Protein AF-0000000084568029 (afdb_homodimer)

Structure (mmCIF, N/CA/C/O backbone):
data_AF-0000000084568029-model_v1
#
loop_
_entity.id
_entity.type
_entity.pdbx_description
1 polymer 'EF-hand domain-containing protein'
#
loop_
_atom_site.group_PDB
_atom_site.id
_atom_site.type_symbol
_atom_site.label_atom_id
_atom_site.label_alt_id
_atom_site.label_comp_id
_atom_site.label_asym_id
_atom_site.label_entity_id
_atom_site.label_seq_id
_atom_site.pdbx_PDB_ins_code
_atom_site.Cartn_x
_atom_site.Cartn_y
_atom_site.Cartn_z
_atom_site.occupancy
_atom_site.B_iso_or_equiv
_atom_site.auth_seq_id
_atom_site.auth_comp_id
_atom_site.auth_asym_id
_atom_site.auth_atom_id
_atom_site.pdbx_PDB_model_num
ATOM 1 N N . MET A 1 1 ? -6.617 24.75 8.133 1 41.03 1 MET A N 1
ATOM 2 C CA . MET A 1 1 ? -5.516 25.656 7.812 1 41.03 1 MET A CA 1
ATOM 3 C C . MET A 1 1 ? -4.758 25.188 6.574 1 41.03 1 MET A C 1
ATOM 5 O O . MET A 1 1 ? -4.254 24.062 6.543 1 41.03 1 MET A O 1
ATOM 9 N N . THR A 1 2 ? -5.145 25.859 5.512 1 54.22 2 THR A N 1
ATOM 10 C CA . THR A 1 2 ? -4.477 25.516 4.258 1 54.22 2 THR A CA 1
ATOM 11 C C . THR A 1 2 ? -3.004 25.906 4.309 1 54.22 2 THR A C 1
ATOM 13 O O . THR A 1 2 ? -2.676 27.062 4.586 1 54.22 2 THR A O 1
ATOM 16 N N . PHE A 1 3 ? -2.092 25.062 4.711 1 62.19 3 PHE A N 1
ATOM 17 C CA . PHE A 1 3 ? -0.669 25.359 4.582 1 62.19 3 PHE A CA 1
ATOM 18 C C . PHE A 1 3 ? -0.315 25.703 3.143 1 62.19 3 PHE A C 1
ATOM 20 O O . PHE A 1 3 ? -0.584 24.938 2.225 1 62.19 3 PHE A O 1
ATOM 27 N N . ASN A 1 4 ? -0.38 27.062 2.842 1 68.88 4 ASN A N 1
ATOM 28 C CA . ASN A 1 4 ? 0.014 27.516 1.514 1 68.88 4 ASN A CA 1
ATOM 29 C C . ASN A 1 4 ? 1.407 28.141 1.525 1 68.88 4 ASN A C 1
ATOM 31 O O . ASN A 1 4 ? 1.551 29.344 1.729 1 68.88 4 ASN A O 1
ATOM 35 N N . SER A 1 5 ? 2.406 27.281 1.289 1 71.5 5 SER A N 1
ATOM 36 C CA . SER A 1 5 ? 3.768 27.797 1.214 1 71.5 5 SER A CA 1
ATOM 37 C C . SER A 1 5 ? 4.016 28.516 -0.114 1 71.5 5 SER A C 1
ATOM 39 O O . SER A 1 5 ? 3.504 28.094 -1.153 1 71.5 5 SER A O 1
ATOM 41 N N . PRO A 1 6 ? 4.621 29.703 -0.009 1 72.75 6 PRO A N 1
ATOM 42 C CA . PRO A 1 6 ? 4.926 30.375 -1.27 1 72.75 6 PRO A CA 1
ATOM 43 C C . PRO A 1 6 ? 5.867 29.578 -2.162 1 72.75 6 PRO A C 1
ATOM 45 O O . PRO A 1 6 ? 6.688 28.797 -1.661 1 72.75 6 PRO A O 1
ATOM 48 N N . MET A 1 7 ? 5.605 29.625 -3.482 1 76.19 7 MET A N 1
ATOM 49 C CA . MET A 1 7 ? 6.523 29 -4.426 1 76.19 7 MET A CA 1
ATOM 50 C C . MET A 1 7 ? 7.844 29.766 -4.5 1 76.19 7 MET A C 1
ATOM 52 O O . MET A 1 7 ? 7.848 30.984 -4.68 1 76.19 7 MET A O 1
ATOM 56 N N . PRO A 1 8 ? 8.914 28.938 -4.27 1 76.31 8 PRO A N 1
ATOM 57 C CA . PRO A 1 8 ? 10.195 29.625 -4.398 1 76.31 8 PRO A CA 1
ATOM 58 C C . PRO A 1 8 ? 10.453 30.141 -5.816 1 76.31 8 PRO A C 1
ATOM 60 O O . PRO A 1 8 ? 9.727 29.766 -6.746 1 76.31 8 PRO A O 1
ATOM 63 N N . ASN A 1 9 ? 11.438 31 -5.957 1 85.88 9 ASN A N 1
ATOM 64 C CA . ASN A 1 9 ? 11.867 31.516 -7.254 1 85.88 9 ASN A CA 1
ATOM 65 C C . ASN A 1 9 ? 12.219 30.391 -8.227 1 85.88 9 ASN A C 1
ATOM 67 O O . ASN A 1 9 ? 12.758 29.359 -7.816 1 85.88 9 ASN A O 1
ATOM 71 N N . PRO A 1 10 ? 11.781 30.516 -9.414 1 87.56 10 PRO A N 1
ATOM 72 C CA . PRO A 1 10 ? 12.039 29.5 -10.438 1 87.56 10 PRO A CA 1
ATOM 73 C C . PRO A 1 10 ? 13.516 29.125 -10.539 1 87.56 10 PRO A C 1
ATOM 75 O O . PRO A 1 10 ? 13.852 27.969 -10.773 1 87.56 10 PRO A O 1
ATOM 78 N N . ASP A 1 11 ? 14.375 30.062 -10.359 1 90.75 11 ASP A N 1
ATOM 79 C CA . ASP A 1 11 ? 15.805 29.781 -10.422 1 90.75 11 ASP A CA 1
ATOM 80 C C . ASP A 1 11 ? 16.234 28.844 -9.297 1 90.75 11 ASP A C 1
ATOM 82 O O . ASP A 1 11 ? 17.047 27.938 -9.5 1 90.75 11 ASP A O 1
ATOM 86 N N . PHE A 1 12 ? 15.695 29.109 -8.195 1 92.5 12 PHE A N 1
ATOM 87 C CA . PHE A 1 12 ? 15.977 28.25 -7.062 1 92.5 12 PHE A CA 1
ATOM 88 C C . PHE A 1 12 ? 15.508 26.828 -7.34 1 92.5 12 PHE A C 1
ATOM 90 O O . PHE A 1 12 ? 16.25 25.859 -7.141 1 92.5 12 PHE A O 1
ATOM 97 N N . LEU A 1 13 ? 14.312 26.688 -7.879 1 93.31 13 LEU A N 1
ATOM 98 C CA . LEU A 1 13 ? 13.734 25.375 -8.156 1 93.31 13 LEU A CA 1
ATOM 99 C C . LEU A 1 13 ? 14.555 24.625 -9.211 1 93.31 13 LEU A C 1
ATOM 101 O O . LEU A 1 13 ? 14.703 23.406 -9.141 1 93.31 13 LEU A O 1
ATOM 105 N N . ARG A 1 14 ? 14.992 25.344 -10.164 1 93.81 14 ARG A N 1
ATOM 106 C CA . ARG A 1 14 ? 15.812 24.734 -11.203 1 93.81 14 ARG A CA 1
ATOM 107 C C . ARG A 1 14 ? 17.094 24.141 -10.617 1 93.81 14 ARG A C 1
ATOM 109 O O . ARG A 1 14 ? 17.531 23.062 -11.016 1 93.81 14 ARG A O 1
A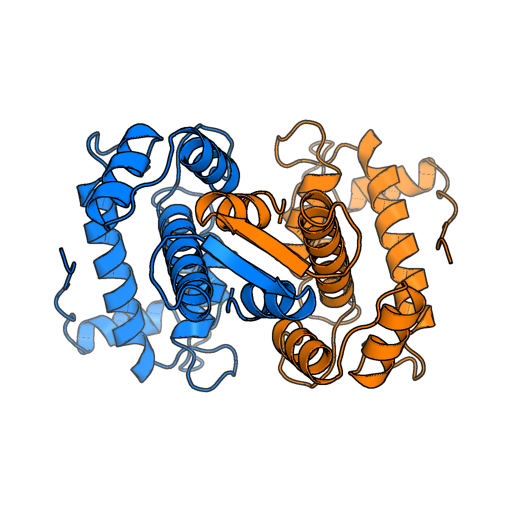TOM 116 N N . GLY A 1 15 ? 17.719 24.922 -9.75 1 94.62 15 GLY A N 1
ATOM 117 C CA . GLY A 1 15 ? 18.906 24.422 -9.062 1 94.62 15 GLY A CA 1
ATOM 118 C C . GLY A 1 15 ? 18.641 23.156 -8.273 1 94.62 15 GLY A C 1
ATOM 119 O O . GLY A 1 15 ? 19.422 22.203 -8.352 1 94.62 15 GLY A O 1
ATOM 120 N N . VAL A 1 16 ? 17.547 23.188 -7.555 1 94.38 16 VAL A N 1
ATOM 121 C CA . VAL A 1 16 ? 17.172 22.031 -6.758 1 94.38 16 VAL A CA 1
ATOM 122 C C . VAL A 1 16 ? 16.891 20.844 -7.672 1 94.38 16 VAL A C 1
ATOM 124 O O . VAL A 1 16 ? 17.359 19.719 -7.418 1 94.38 16 VAL A O 1
ATOM 127 N N . PHE A 1 17 ? 16.172 21.109 -8.734 1 96.5 17 PHE A N 1
ATOM 128 C CA . PHE A 1 17 ? 15.812 20.078 -9.711 1 96.5 17 PHE A CA 1
ATOM 129 C C . PHE A 1 17 ? 17.062 19.422 -10.281 1 96.5 17 PHE A C 1
ATOM 131 O O . PHE A 1 17 ? 17.125 18.188 -10.375 1 96.5 17 PHE A O 1
ATOM 138 N N . ARG A 1 18 ? 18.016 20.172 -10.633 1 95.56 18 ARG A N 1
ATOM 139 C CA . ARG A 1 18 ? 19.25 19.656 -11.219 1 95.56 18 ARG A CA 1
ATOM 140 C C . ARG A 1 18 ? 20 18.766 -10.227 1 95.56 18 ARG A C 1
ATOM 142 O O . ARG A 1 18 ? 20.578 17.766 -10.609 1 95.56 18 ARG A O 1
ATOM 149 N N . LYS A 1 19 ? 19.969 19.203 -8.984 1 95.88 19 LYS A N 1
ATOM 150 C CA . LYS A 1 19 ? 20.641 18.422 -7.945 1 95.88 19 LYS A CA 1
ATOM 151 C C . LYS A 1 19 ? 19.969 17.062 -7.754 1 95.88 19 LYS A C 1
ATOM 153 O O . LYS A 1 19 ? 20.641 16.078 -7.461 1 95.88 19 LYS A O 1
ATOM 158 N N . ILE A 1 20 ? 18.703 17.078 -7.902 1 95.88 20 ILE A N 1
ATOM 159 C CA . ILE A 1 20 ? 17.938 15.859 -7.684 1 95.88 20 ILE A CA 1
ATOM 160 C C . ILE A 1 20 ? 18.078 14.938 -8.891 1 95.88 20 ILE A C 1
ATOM 162 O O . ILE A 1 20 ? 18.172 13.719 -8.75 1 95.88 20 ILE A O 1
ATOM 166 N N . ASP A 1 21 ? 18.109 15.562 -10.047 1 96.94 21 ASP A N 1
ATOM 167 C CA . ASP A 1 21 ? 18.219 14.82 -11.297 1 96.94 21 ASP A CA 1
ATOM 168 C C . ASP A 1 21 ? 19.641 14.312 -11.5 1 96.94 21 ASP A C 1
ATOM 170 O O . ASP A 1 21 ? 20.359 14.766 -12.406 1 96.94 21 ASP A O 1
ATOM 174 N N . ARG A 1 22 ? 20 13.312 -10.891 1 94.44 22 ARG A N 1
ATOM 175 C CA . ARG A 1 22 ? 21.391 12.836 -10.797 1 94.44 22 ARG A CA 1
ATOM 176 C C . ARG A 1 22 ? 21.875 12.344 -12.156 1 94.44 22 ARG A C 1
ATOM 178 O O . ARG A 1 22 ? 23.078 12.406 -12.438 1 94.44 22 ARG A O 1
ATOM 185 N N . ASP A 1 23 ? 21.062 11.812 -13.008 1 93.94 23 ASP A N 1
ATOM 186 C CA . ASP A 1 23 ? 21.516 11.281 -14.297 1 93.94 23 ASP A CA 1
ATOM 187 C C . ASP A 1 23 ? 21.359 12.328 -15.398 1 93.94 23 ASP A C 1
ATOM 189 O O . ASP A 1 23 ? 21.562 12.023 -16.578 1 93.94 23 ASP A O 1
ATOM 193 N N . ASN A 1 24 ? 20.922 13.477 -15.047 1 94.81 24 ASN A N 1
ATOM 194 C CA . ASN A 1 24 ? 20.766 14.609 -15.953 1 94.81 24 ASN A CA 1
ATOM 195 C C . ASN A 1 24 ? 19.859 14.266 -17.125 1 94.81 24 ASN A C 1
ATOM 197 O O . ASN A 1 24 ? 20.156 14.617 -18.281 1 94.81 24 ASN A O 1
ATOM 201 N N . SER A 1 25 ? 18.812 13.586 -16.828 1 93.75 25 SER A N 1
ATOM 202 C CA . SER A 1 25 ? 17.891 13.148 -17.875 1 93.75 25 SER A CA 1
ATOM 203 C C . SER A 1 25 ? 16.859 14.227 -18.203 1 93.75 25 SER A C 1
ATOM 205 O O . SER A 1 25 ? 16.172 14.148 -19.219 1 93.75 25 SER A O 1
ATOM 207 N N . GLY A 1 26 ? 16.781 15.25 -17.328 1 94.38 26 GLY A N 1
ATOM 208 C CA . GLY A 1 26 ? 15.758 16.266 -17.484 1 94.38 26 GLY A CA 1
ATOM 209 C C . GLY A 1 26 ? 14.461 15.914 -16.781 1 94.38 26 GLY A C 1
ATOM 210 O O . GLY A 1 26 ? 13.484 16.672 -16.844 1 94.38 26 GLY A O 1
ATOM 211 N N . SER A 1 27 ? 14.406 14.789 -16.078 1 95.44 27 SER A N 1
ATOM 212 C CA . SER A 1 27 ? 13.258 14.367 -15.281 1 95.44 27 SER A CA 1
ATOM 213 C C . SER A 1 27 ? 13.703 13.625 -14.023 1 95.44 27 SER A C 1
ATOM 215 O O . SER A 1 27 ? 14.852 13.195 -13.93 1 95.44 27 SER A O 1
ATOM 217 N N . ILE A 1 28 ? 12.836 13.641 -13.062 1 95.94 28 ILE A N 1
ATOM 218 C CA . ILE A 1 28 ? 13.125 13 -11.781 1 95.94 28 ILE A CA 1
ATOM 219 C C . ILE A 1 28 ? 12.359 11.688 -11.68 1 95.94 28 ILE A C 1
ATOM 221 O O . ILE A 1 28 ? 11.141 11.656 -11.867 1 95.94 28 ILE A O 1
ATOM 225 N N . ASN A 1 29 ? 13.07 10.602 -11.492 1 93 29 ASN A N 1
ATOM 226 C CA . ASN A 1 29 ? 12.422 9.32 -11.258 1 93 29 ASN A CA 1
ATOM 227 C C . ASN A 1 29 ? 12.203 9.062 -9.766 1 93 29 ASN A C 1
ATOM 229 O O . ASN A 1 29 ? 12.57 9.891 -8.93 1 93 29 ASN A O 1
ATOM 233 N N . ALA A 1 30 ? 11.609 7.953 -9.414 1 90.56 30 ALA A N 1
ATOM 234 C CA . ALA A 1 30 ? 11.242 7.641 -8.031 1 90.56 30 ALA A CA 1
ATOM 235 C C . ALA A 1 30 ? 12.484 7.535 -7.148 1 90.56 30 ALA A C 1
ATOM 237 O O . ALA A 1 30 ? 12.484 8.023 -6.016 1 90.56 30 ALA A O 1
ATOM 238 N N . ASP A 1 31 ? 13.477 6.906 -7.691 1 91.25 31 ASP A N 1
ATOM 239 C CA . ASP A 1 31 ? 14.711 6.738 -6.926 1 91.25 31 ASP A CA 1
ATOM 240 C C . ASP A 1 31 ? 15.352 8.094 -6.617 1 91.25 31 ASP A C 1
ATOM 242 O O . ASP A 1 31 ? 15.781 8.336 -5.488 1 91.25 31 ASP A O 1
ATOM 246 N N . GLU A 1 32 ? 15.398 8.867 -7.621 1 96.19 32 GLU A N 1
ATOM 247 C CA . GLU A 1 32 ? 15.961 10.203 -7.445 1 96.19 32 GLU A CA 1
ATOM 248 C C . GLU A 1 32 ? 15.141 11.016 -6.449 1 96.19 32 GLU A C 1
ATOM 250 O O . GLU A 1 32 ? 15.703 11.688 -5.578 1 96.19 32 GLU A O 1
ATOM 255 N N . LEU A 1 33 ? 13.859 10.93 -6.551 1 96.31 33 LEU A N 1
ATOM 256 C CA . LEU A 1 33 ? 12.984 11.648 -5.629 1 96.31 33 LEU A CA 1
ATOM 257 C C . LEU A 1 33 ? 13.148 11.125 -4.207 1 96.31 33 LEU A C 1
ATOM 259 O O . LEU A 1 33 ? 13.234 11.914 -3.26 1 96.31 33 LEU A O 1
ATOM 263 N N . GLN A 1 34 ? 13.18 9.844 -4.023 1 95.06 34 GLN A N 1
ATOM 264 C CA . GLN A 1 34 ? 13.312 9.258 -2.695 1 95.06 34 GLN A CA 1
ATOM 265 C C . GLN A 1 34 ? 14.57 9.758 -1.998 1 95.06 34 GLN A C 1
ATOM 267 O O . GLN A 1 34 ? 14.539 10.102 -0.816 1 95.06 34 GLN A O 1
ATOM 272 N N . HIS A 1 35 ? 15.617 9.828 -2.719 1 94.75 35 HIS A N 1
ATOM 273 C CA . HIS A 1 35 ? 16.906 10.227 -2.148 1 94.75 35 HIS A CA 1
ATOM 274 C C . HIS A 1 35 ? 16.922 11.719 -1.822 1 94.75 35 HIS A C 1
ATOM 276 O O . HIS A 1 35 ? 17.688 12.164 -0.967 1 94.75 35 HIS A O 1
ATOM 282 N N . ALA A 1 36 ? 16.156 12.438 -2.514 1 95 36 ALA A N 1
ATOM 283 C CA . ALA A 1 36 ? 16.125 13.891 -2.328 1 95 36 ALA A CA 1
ATOM 284 C C . ALA A 1 36 ? 15.273 14.266 -1.124 1 95 36 ALA A C 1
ATOM 286 O O . ALA A 1 36 ? 15.445 15.344 -0.544 1 95 36 ALA A O 1
ATOM 287 N N . LEU A 1 37 ? 14.344 13.406 -0.772 1 95.81 37 LEU A N 1
ATOM 288 C CA . LEU A 1 37 ? 13.406 13.711 0.301 1 95.81 37 LEU A CA 1
ATOM 289 C C . LEU A 1 37 ? 13.922 13.203 1.641 1 95.81 37 LEU A C 1
ATOM 291 O O . LEU A 1 37 ? 14.594 12.164 1.697 1 95.81 37 LEU A O 1
ATOM 295 N N . SER A 1 38 ? 13.609 13.984 2.645 1 93.94 38 SER A N 1
ATOM 296 C CA . SER A 1 38 ? 14.039 13.617 3.99 1 93.94 38 SER A CA 1
ATOM 297 C C . SER A 1 38 ? 12.852 13.531 4.941 1 93.94 38 SER A C 1
ATOM 299 O O . SER A 1 38 ? 11.914 14.336 4.855 1 93.94 38 SER A O 1
ATOM 301 N N . ASN A 1 39 ? 12.93 12.562 5.867 1 94.81 39 ASN A N 1
ATOM 302 C CA . ASN A 1 39 ? 11.93 12.438 6.918 1 94.81 39 ASN A CA 1
ATOM 303 C C . ASN A 1 39 ? 12.484 12.875 8.273 1 94.81 39 ASN A C 1
ATOM 305 O O . ASN A 1 39 ? 11.898 12.578 9.312 1 94.81 39 ASN A O 1
ATOM 309 N N . GLY A 1 40 ? 13.594 13.523 8.242 1 91.88 40 GLY A N 1
ATOM 310 C CA . GLY A 1 40 ? 14.211 14.039 9.453 1 91.88 40 GLY A CA 1
ATOM 311 C C . GLY A 1 40 ? 15.07 13.008 10.164 1 91.88 40 GLY A C 1
ATOM 312 O O . GLY A 1 40 ? 15.523 13.242 11.289 1 91.88 40 GLY A O 1
ATOM 313 N N . THR A 1 41 ? 15.133 11.891 9.586 1 92.44 41 THR A N 1
ATOM 314 C CA . THR A 1 41 ? 15.992 10.836 10.117 1 92.44 41 THR A CA 1
ATOM 315 C C . THR A 1 41 ? 17 10.375 9.07 1 92.44 41 THR A C 1
ATOM 317 O O . THR A 1 41 ? 17.062 10.922 7.969 1 92.44 41 THR A O 1
ATOM 320 N N . TRP A 1 42 ? 17.859 9.43 9.461 1 89.5 42 TRP A N 1
ATOM 321 C CA . TRP A 1 42 ? 18.859 8.883 8.547 1 89.5 42 TRP A CA 1
ATOM 322 C C . TRP A 1 42 ? 18.266 7.727 7.734 1 89.5 42 TRP A C 1
ATOM 324 O O . TRP A 1 42 ? 18.953 7.152 6.887 1 89.5 42 TRP A O 1
ATOM 334 N N . GLN A 1 43 ? 17.031 7.484 8.031 1 87.44 43 GLN A N 1
ATOM 335 C CA . GLN A 1 43 ? 16.391 6.391 7.316 1 87.44 43 GLN A CA 1
ATOM 336 C C . GLN A 1 43 ? 15.844 6.855 5.973 1 87.44 43 GLN A C 1
ATOM 338 O O . GLN A 1 43 ? 15.484 8.023 5.809 1 87.44 43 GLN A O 1
ATOM 343 N N . PRO A 1 44 ? 15.766 5.887 5.082 1 89.25 44 PRO A N 1
ATOM 344 C CA . PRO A 1 44 ? 15.211 6.25 3.777 1 89.25 44 PRO A CA 1
ATOM 345 C C . PRO A 1 44 ? 13.758 6.711 3.865 1 89.25 44 PRO A C 1
ATOM 347 O O . PRO A 1 44 ? 13.008 6.258 4.734 1 89.25 44 PRO A O 1
ATOM 350 N N . PHE A 1 45 ? 13.492 7.629 2.904 1 95.12 45 PHE A N 1
ATOM 351 C CA . PHE A 1 45 ? 12.109 8.078 2.785 1 95.12 45 PHE A CA 1
ATOM 352 C C . PHE A 1 45 ? 11.195 6.918 2.404 1 95.12 45 PHE A C 1
ATOM 354 O O . PHE A 1 45 ? 11.586 6.039 1.634 1 95.12 45 PHE A O 1
ATOM 361 N N . ASN A 1 46 ? 10.023 6.918 2.953 1 92 46 ASN A N 1
ATOM 362 C CA . ASN A 1 46 ? 9.031 5.871 2.701 1 92 46 ASN A CA 1
ATOM 363 C C . ASN A 1 46 ? 8.758 5.707 1.209 1 92 46 ASN A C 1
ATOM 365 O O . ASN A 1 46 ? 8.234 6.617 0.567 1 92 46 ASN A O 1
ATOM 369 N N . PRO A 1 47 ? 9.094 4.559 0.701 1 88.31 47 PRO A N 1
ATOM 370 C CA . PRO A 1 47 ? 8.914 4.391 -0.742 1 88.31 47 PRO A CA 1
ATOM 371 C C . PRO A 1 47 ? 7.445 4.453 -1.163 1 88.31 47 PRO A C 1
ATOM 373 O O . PRO A 1 47 ? 7.137 4.875 -2.281 1 88.31 47 PRO A O 1
ATOM 376 N N . GLU A 1 48 ? 6.578 4.047 -0.274 1 87.88 48 GLU A N 1
ATOM 377 C CA . GLU A 1 48 ? 5.156 4.117 -0.602 1 87.88 48 GLU A CA 1
ATOM 378 C C . GLU A 1 48 ? 4.699 5.566 -0.761 1 87.88 48 GLU A C 1
ATOM 380 O O . GLU A 1 48 ? 3.891 5.875 -1.638 1 87.88 48 GLU A O 1
ATOM 385 N N . THR A 1 49 ? 5.219 6.316 0.075 1 94.19 49 THR A N 1
ATOM 386 C CA . THR A 1 49 ? 4.875 7.73 -0.013 1 94.19 49 THR A CA 1
ATOM 387 C C . THR A 1 49 ? 5.461 8.352 -1.277 1 94.19 49 THR A C 1
ATOM 389 O O . THR A 1 49 ? 4.812 9.18 -1.926 1 94.19 49 THR A O 1
ATOM 392 N N . VAL A 1 50 ? 6.617 7.957 -1.651 1 93.25 50 VAL A N 1
ATOM 393 C CA . VAL A 1 50 ? 7.242 8.414 -2.889 1 93.25 50 VAL A CA 1
ATOM 394 C C . VAL A 1 50 ? 6.355 8.047 -4.078 1 93.25 50 VAL A C 1
ATOM 396 O O . VAL A 1 50 ? 6.082 8.883 -4.938 1 93.25 50 VAL A O 1
ATOM 399 N N . ARG A 1 51 ? 5.895 6.867 -4.121 1 88.12 51 ARG A N 1
ATOM 400 C CA . ARG A 1 51 ? 5.047 6.402 -5.215 1 88.12 51 ARG A CA 1
ATOM 401 C C . ARG A 1 51 ? 3.74 7.188 -5.266 1 88.12 51 ARG A C 1
ATOM 403 O O . ARG A 1 51 ? 3.246 7.512 -6.348 1 88.12 51 ARG A O 1
ATOM 410 N N . LEU A 1 52 ? 3.25 7.414 -4.07 1 90.06 52 LEU A N 1
ATOM 411 C CA . LEU A 1 52 ? 2.039 8.219 -3.979 1 90.06 52 LEU A CA 1
ATOM 412 C C . LEU A 1 52 ? 2.248 9.586 -4.621 1 90.06 52 LEU A C 1
ATOM 414 O O . LEU A 1 52 ? 1.444 10.023 -5.449 1 90.06 52 LEU A O 1
ATOM 418 N N . MET A 1 53 ? 3.375 10.195 -4.305 1 93.62 53 MET A N 1
ATOM 419 C CA . MET A 1 53 ? 3.668 11.516 -4.84 1 93.62 53 MET A CA 1
ATOM 420 C C . MET A 1 53 ? 3.947 11.453 -6.34 1 93.62 53 MET A C 1
ATOM 422 O O . MET A 1 53 ? 3.492 12.305 -7.098 1 93.62 53 MET A O 1
ATOM 426 N N . MET A 1 54 ? 4.668 10.422 -6.719 1 91.12 54 MET A N 1
ATOM 427 C CA . MET A 1 54 ? 4.914 10.219 -8.148 1 91.12 54 MET A CA 1
ATOM 428 C C . MET A 1 54 ? 3.6 10.109 -8.914 1 91.12 54 MET A C 1
ATOM 430 O O . MET A 1 54 ? 3.432 10.742 -9.953 1 91.12 54 MET A O 1
ATOM 434 N N . GLY A 1 55 ? 2.73 9.391 -8.367 1 87.56 55 GLY A N 1
ATOM 435 C CA . GLY A 1 55 ? 1.442 9.195 -9.016 1 87.56 55 GLY A CA 1
ATOM 436 C C . GLY A 1 55 ? 0.618 10.461 -9.102 1 87.56 55 GLY A C 1
ATOM 437 O O . GLY A 1 55 ? -0.131 10.656 -10.062 1 87.56 55 GLY A O 1
ATOM 438 N N . MET A 1 56 ? 0.806 11.297 -8.195 1 90.06 56 MET A N 1
ATOM 439 C CA . MET A 1 56 ? 0.031 12.531 -8.133 1 90.06 56 MET A CA 1
ATOM 440 C C . MET A 1 56 ? 0.576 13.562 -9.117 1 90.06 56 MET A C 1
ATOM 442 O O . MET A 1 56 ? -0.185 14.344 -9.688 1 90.06 56 MET A O 1
ATOM 446 N N . PHE A 1 57 ? 1.873 13.516 -9.336 1 93 57 PHE A N 1
ATOM 447 C CA . PHE A 1 57 ? 2.459 14.648 -10.055 1 93 57 PHE A CA 1
ATOM 448 C C . PHE A 1 57 ? 3.053 14.195 -11.383 1 93 57 PHE A C 1
ATOM 450 O O . PHE A 1 57 ? 3.459 15.023 -12.203 1 93 57 PHE A O 1
ATOM 457 N N . ASP A 1 58 ? 3.141 12.906 -11.492 1 87.88 58 ASP A N 1
ATOM 458 C CA . ASP A 1 58 ? 3.562 12.383 -12.781 1 87.88 58 ASP A CA 1
ATOM 459 C C . ASP A 1 58 ? 2.416 12.422 -13.789 1 87.88 58 ASP A C 1
ATOM 461 O O . ASP A 1 58 ? 1.708 11.43 -13.977 1 87.88 58 ASP A O 1
ATOM 465 N N . ARG A 1 59 ? 2.271 13.422 -14.555 1 81.19 59 ARG A N 1
ATOM 466 C CA . ARG A 1 59 ? 1.151 13.633 -15.469 1 81.19 59 ARG A CA 1
ATOM 467 C C . ARG A 1 59 ? 1.271 12.742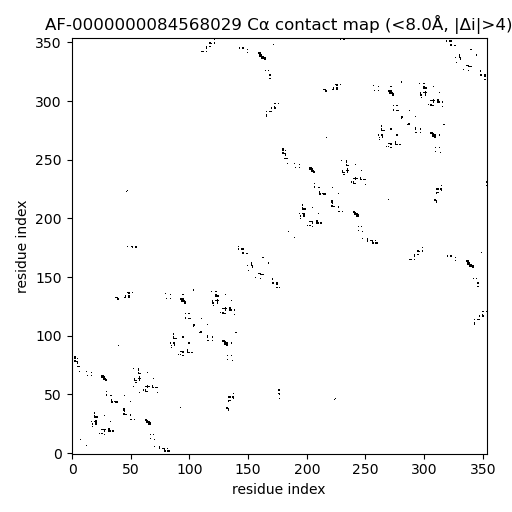 -16.703 1 81.19 59 ARG A C 1
ATOM 469 O O . ARG A 1 59 ? 0.265 12.398 -17.328 1 81.19 59 ARG A O 1
ATOM 476 N N . SER A 1 60 ? 2.447 12.445 -17.031 1 78.5 60 SER A N 1
ATOM 477 C CA . SER A 1 60 ? 2.66 11.68 -18.25 1 78.5 60 SER A CA 1
ATOM 478 C C . SER A 1 60 ? 2.646 10.18 -17.984 1 78.5 60 SER A C 1
ATOM 480 O O . SER A 1 60 ? 2.777 9.375 -18.906 1 78.5 60 SER A O 1
ATOM 482 N N . ASN A 1 61 ? 2.475 9.742 -16.766 1 77.12 61 ASN A N 1
ATOM 483 C CA . ASN A 1 61 ? 2.439 8.344 -16.375 1 77.12 61 ASN A CA 1
ATOM 484 C C . ASN A 1 61 ? 3.633 7.57 -16.938 1 77.12 61 ASN A C 1
ATOM 486 O O . ASN A 1 61 ? 3.471 6.488 -17.5 1 77.12 61 ASN A O 1
ATOM 490 N N . ARG A 1 62 ? 4.816 8.117 -16.938 1 78.81 62 ARG A N 1
ATOM 491 C CA . ARG A 1 62 ? 6.043 7.504 -17.438 1 78.81 62 ARG A CA 1
ATOM 492 C C . ARG A 1 62 ? 6.988 7.172 -16.281 1 78.81 62 ARG A C 1
ATOM 494 O O . ARG A 1 62 ? 8.148 6.809 -16.5 1 78.81 62 ARG A O 1
ATOM 501 N N . GLY A 1 63 ? 6.484 7.488 -15.086 1 82.62 63 GLY A N 1
ATOM 502 C CA . GLY A 1 63 ? 7.34 7.223 -13.938 1 82.62 63 GLY A CA 1
ATOM 503 C C . GLY A 1 63 ? 8.352 8.32 -13.688 1 82.62 63 GLY A C 1
ATOM 504 O O . GLY A 1 63 ? 9.383 8.086 -13.047 1 82.62 63 GLY A O 1
ATOM 505 N N . GLN A 1 64 ? 8.094 9.461 -14.25 1 90.44 64 GLN A N 1
ATOM 506 C CA . GLN A 1 64 ? 9.016 10.586 -14.133 1 90.44 64 GLN A CA 1
ATOM 507 C C . GLN A 1 64 ? 8.273 11.891 -13.867 1 90.44 64 GLN A C 1
ATOM 509 O O . GLN A 1 64 ? 7.129 12.055 -14.289 1 90.44 64 GLN A O 1
ATOM 514 N N . ILE A 1 65 ? 9 12.75 -13.125 1 94.88 65 ILE A N 1
ATOM 515 C CA . ILE A 1 65 ? 8.469 14.086 -12.875 1 94.88 65 ILE A CA 1
ATOM 516 C C . ILE A 1 65 ? 9.281 15.117 -13.656 1 94.88 65 ILE A C 1
ATOM 518 O O . ILE A 1 65 ? 10.5 15.203 -13.492 1 94.88 65 ILE A O 1
ATOM 522 N N . SER A 1 66 ? 8.586 15.844 -14.484 1 94.62 66 SER A N 1
ATOM 523 C CA . SER A 1 66 ? 9.234 16.922 -15.234 1 94.62 66 SER A CA 1
ATOM 524 C C . SER A 1 66 ? 9.461 18.141 -14.359 1 94.62 66 SER A C 1
ATOM 526 O O . SER A 1 66 ? 8.883 18.266 -13.281 1 94.62 66 SER A O 1
ATOM 528 N N . PHE A 1 67 ? 10.367 19 -14.914 1 93.25 67 PHE A N 1
ATOM 529 C CA . PHE A 1 67 ? 10.602 20.234 -14.18 1 93.25 67 PHE A CA 1
ATOM 530 C C . PHE A 1 67 ? 9.305 21.016 -14.016 1 93.25 67 PHE A C 1
ATOM 532 O O . PHE A 1 67 ? 9.07 21.641 -12.969 1 93.25 67 PHE A O 1
ATOM 539 N N . GLU A 1 68 ? 8.531 21.031 -14.953 1 91.5 68 GLU A N 1
ATOM 540 C CA . GLU A 1 68 ? 7.266 21.766 -14.938 1 91.5 68 GLU A CA 1
ATOM 541 C C . GLU A 1 68 ? 6.375 21.281 -13.797 1 91.5 68 GLU A C 1
ATOM 543 O O . GLU A 1 68 ? 5.664 22.078 -13.18 1 91.5 68 GLU A O 1
ATOM 548 N N . ASP A 1 69 ? 6.453 20.031 -13.531 1 94.38 69 ASP A N 1
ATOM 549 C CA . ASP A 1 69 ? 5.609 19.453 -12.492 1 94.38 69 ASP A CA 1
ATOM 550 C C . ASP A 1 69 ? 6.293 19.5 -11.133 1 94.38 69 ASP A C 1
ATOM 552 O O . ASP A 1 69 ? 5.645 19.344 -10.094 1 94.38 69 ASP A O 1
ATOM 556 N N . PHE A 1 70 ? 7.562 19.75 -11.242 1 95 70 PHE A N 1
ATOM 557 C CA . PHE A 1 70 ? 8.367 19.703 -10.031 1 95 70 PHE A CA 1
ATOM 558 C C . PHE A 1 70 ? 7.996 20.828 -9.086 1 95 70 PHE A C 1
ATOM 560 O O . PHE A 1 70 ? 8 20.656 -7.867 1 95 70 PHE A O 1
ATOM 567 N N . GLY A 1 71 ? 7.73 21.938 -9.609 1 93.38 71 GLY A N 1
ATOM 568 C CA . GLY A 1 71 ? 7.328 23.062 -8.773 1 93.38 71 GLY A CA 1
ATOM 569 C C . GLY A 1 71 ? 6.129 22.75 -7.902 1 93.38 71 GLY A C 1
ATOM 570 O O . GLY A 1 71 ? 6.117 23.078 -6.715 1 93.38 71 GLY A O 1
ATOM 571 N N . ALA A 1 72 ? 5.195 22.141 -8.469 1 94.12 72 ALA A N 1
ATOM 572 C CA . ALA A 1 72 ? 3.994 21.75 -7.734 1 94.12 72 ALA A CA 1
ATOM 573 C C . ALA A 1 72 ? 4.312 20.734 -6.652 1 94.12 72 ALA A C 1
ATOM 575 O O . ALA A 1 72 ? 3.793 20.812 -5.539 1 94.12 72 ALA A O 1
ATOM 576 N N . LEU A 1 73 ? 5.117 19.797 -6.945 1 95.44 73 LEU A N 1
ATOM 577 C CA . LEU A 1 73 ? 5.539 18.797 -5.969 1 95.44 73 LEU A CA 1
ATOM 578 C C . LEU A 1 73 ? 6.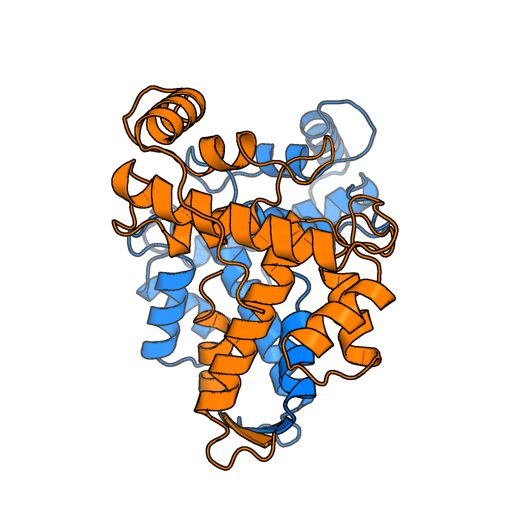277 19.453 -4.809 1 95.44 73 LEU A C 1
ATOM 580 O O . LEU A 1 73 ? 6.031 19.125 -3.645 1 95.44 73 LEU A O 1
ATOM 584 N N . TRP A 1 74 ? 7.133 20.328 -5.16 1 94.5 74 TRP A N 1
ATOM 585 C CA . TRP A 1 74 ? 7.891 21.062 -4.145 1 94.5 74 TRP A CA 1
ATOM 586 C C . TRP A 1 74 ? 6.953 21.797 -3.189 1 94.5 74 TRP A C 1
ATOM 588 O O . TRP A 1 74 ? 7.113 21.719 -1.97 1 94.5 74 TRP A O 1
ATOM 598 N N . LYS A 1 75 ? 6.059 22.453 -3.75 1 94.62 75 LYS A N 1
ATOM 599 C CA . LYS A 1 75 ? 5.082 23.172 -2.934 1 94.62 75 LYS A CA 1
ATOM 600 C C . LYS A 1 75 ? 4.293 22.203 -2.051 1 94.62 75 LYS A C 1
ATOM 602 O O . LYS A 1 75 ? 4.062 22.484 -0.872 1 94.62 75 LYS A O 1
ATOM 607 N N . TYR A 1 76 ? 3.885 21.156 -2.615 1 95.56 76 TYR A N 1
ATOM 608 C CA . TYR A 1 76 ? 3.139 20.125 -1.901 1 95.56 76 TYR A CA 1
ATOM 609 C C . TYR A 1 76 ? 3.912 19.641 -0.682 1 95.56 76 TYR A C 1
ATOM 611 O O . TYR A 1 76 ? 3.379 19.625 0.43 1 95.56 76 TYR A O 1
ATOM 619 N N . VAL A 1 77 ? 5.172 19.328 -0.856 1 96.19 77 VAL A N 1
ATOM 620 C CA . VAL A 1 77 ? 6.02 18.828 0.216 1 96.19 77 VAL A CA 1
ATOM 621 C C . VAL A 1 77 ? 6.23 19.906 1.269 1 96.19 77 VAL A C 1
ATOM 623 O O . VAL A 1 77 ? 6.176 19.641 2.471 1 96.19 77 VAL A O 1
ATOM 626 N N . SER A 1 78 ? 6.43 21.094 0.81 1 95.25 78 SER A N 1
ATOM 627 C CA . SER A 1 78 ? 6.625 22.219 1.719 1 95.25 78 SER A CA 1
ATOM 628 C C . SER A 1 78 ? 5.387 22.453 2.58 1 95.25 78 SER A C 1
ATOM 630 O O . SER A 1 78 ? 5.5 22.703 3.781 1 95.25 78 SER A O 1
ATOM 632 N N . ASP A 1 79 ? 4.262 22.359 1.97 1 96.5 79 ASP A N 1
ATOM 633 C CA . ASP A 1 79 ? 3.014 22.531 2.705 1 96.5 79 ASP A CA 1
ATOM 634 C C . ASP A 1 79 ? 2.842 21.438 3.756 1 96.5 79 ASP A C 1
ATOM 636 O O . ASP A 1 79 ? 2.41 21.719 4.879 1 96.5 79 ASP A O 1
ATOM 640 N N . TRP A 1 80 ? 3.131 20.234 3.412 1 97.06 80 TRP A N 1
ATOM 641 C CA . TRP A 1 80 ? 3.055 19.125 4.359 1 97.06 80 TRP A CA 1
ATOM 642 C C . TRP A 1 80 ? 4.043 19.328 5.504 1 97.06 80 TRP A C 1
ATOM 644 O O . TRP A 1 80 ? 3.752 18.984 6.652 1 97.06 80 TRP A O 1
ATOM 654 N N . GLN A 1 81 ? 5.211 19.812 5.172 1 96.38 81 GLN A N 1
ATOM 655 C CA . GLN A 1 81 ? 6.207 20.062 6.207 1 96.38 81 GLN A CA 1
ATOM 656 C C . GLN A 1 81 ? 5.699 21.078 7.23 1 96.38 81 GLN A C 1
ATOM 658 O O . GLN A 1 81 ? 5.848 20.875 8.438 1 96.38 81 GLN A O 1
ATOM 663 N N . ALA A 1 82 ? 5.172 22.094 6.711 1 95.81 82 ALA A N 1
ATOM 664 C CA . ALA A 1 82 ? 4.609 23.109 7.602 1 95.81 82 ALA A CA 1
ATOM 665 C C . ALA A 1 82 ? 3.506 22.516 8.477 1 95.81 82 ALA A C 1
ATOM 667 O O . ALA A 1 82 ? 3.471 22.75 9.688 1 95.81 82 ALA A O 1
ATOM 668 N N . CYS A 1 83 ? 2.654 21.797 7.871 1 96.31 83 CYS A N 1
ATOM 669 C CA . CYS A 1 83 ? 1.565 21.125 8.586 1 96.31 83 CYS A CA 1
ATOM 670 C C . CYS A 1 83 ? 2.104 20.203 9.656 1 96.31 83 CYS A C 1
ATOM 672 O O . CYS A 1 83 ? 1.678 20.266 10.812 1 96.31 83 CYS A O 1
ATOM 674 N N . PHE A 1 84 ? 3.002 19.375 9.305 1 97.69 84 PHE A N 1
ATOM 675 C CA . PHE A 1 84 ? 3.615 18.422 10.211 1 97.69 84 PHE A CA 1
ATOM 676 C C . PHE A 1 84 ? 4.223 19.125 11.422 1 97.69 84 PHE A C 1
ATOM 678 O O . PHE A 1 84 ? 3.992 18.719 12.562 1 97.69 84 PHE A O 1
ATOM 685 N N . HIS A 1 85 ? 4.922 20.188 11.172 1 96.69 85 HIS A N 1
ATOM 686 C CA . HIS A 1 85 ? 5.59 20.938 12.234 1 96.69 85 HIS A CA 1
ATOM 687 C C . HIS A 1 85 ? 4.578 21.547 13.195 1 96.69 85 HIS A C 1
ATOM 689 O O . HIS A 1 85 ? 4.844 21.656 14.398 1 96.69 85 HIS A O 1
ATOM 695 N N . SER A 1 86 ? 3.498 21.906 12.703 1 97.31 86 SER A N 1
ATOM 696 C CA . SER A 1 86 ? 2.479 22.547 13.539 1 97.31 86 SER A CA 1
ATOM 697 C C . SER A 1 86 ? 1.884 21.547 14.531 1 97.31 86 SER A C 1
ATOM 699 O O . SER A 1 86 ? 1.3 21.938 15.539 1 97.31 86 SER A O 1
ATOM 701 N N . PHE A 1 87 ? 2.049 20.25 14.281 1 97.62 87 PHE A N 1
ATOM 702 C CA . PHE A 1 87 ? 1.45 19.25 15.164 1 97.62 87 PHE A CA 1
ATOM 703 C C . PHE A 1 87 ? 2.523 18.516 15.953 1 97.62 87 PHE A C 1
ATOM 705 O O . PHE A 1 87 ? 2.211 17.75 16.859 1 97.62 87 PHE A O 1
ATOM 712 N N . ASP A 1 88 ? 3.732 18.719 15.453 1 97.75 88 ASP A N 1
ATOM 713 C CA . ASP A 1 88 ? 4.852 18.234 16.266 1 97.75 88 ASP A CA 1
ATOM 714 C C . ASP A 1 88 ? 5.129 19.172 17.438 1 97.75 88 ASP A C 1
ATOM 716 O O . ASP A 1 88 ? 6.145 19.875 17.438 1 97.75 88 ASP A O 1
ATOM 720 N N . LEU A 1 89 ? 4.34 19.031 18.469 1 97 89 LEU A N 1
ATOM 721 C CA . LEU A 1 89 ? 4.27 20.031 19.531 1 97 89 LEU A CA 1
ATOM 722 C C . LEU A 1 89 ? 5.539 20.016 20.375 1 97 89 LEU A C 1
ATOM 724 O O . LEU A 1 89 ? 5.93 21.047 20.938 1 97 89 LEU A O 1
ATOM 728 N N . ASP A 1 90 ? 6.238 18.875 20.5 1 97.19 90 ASP A N 1
ATOM 729 C CA . ASP A 1 90 ? 7.449 18.797 21.312 1 97.19 90 ASP A CA 1
ATOM 730 C C . ASP A 1 90 ? 8.703 18.922 20.453 1 97.19 90 ASP A C 1
ATOM 732 O O . ASP A 1 90 ? 9.82 18.734 20.938 1 97.19 90 ASP A O 1
ATOM 736 N N . ASN A 1 91 ? 8.531 19.188 19.156 1 96.31 91 ASN A N 1
ATOM 737 C CA . ASN A 1 91 ? 9.617 19.375 18.203 1 96.31 91 ASN A CA 1
ATOM 738 C C . ASN A 1 91 ? 10.578 18.188 18.203 1 96.31 91 ASN A C 1
ATOM 740 O O . ASN A 1 91 ? 11.789 18.375 18.141 1 96.31 91 ASN A O 1
ATOM 744 N N . SER A 1 92 ? 9.969 16.969 18.281 1 96 92 SER A N 1
ATOM 745 C CA . SER A 1 92 ? 10.789 15.758 18.328 1 96 92 SER A CA 1
ATOM 746 C C . SER A 1 92 ? 11.133 15.273 16.922 1 96 92 SER A C 1
ATOM 748 O O . SER A 1 92 ? 11.953 14.367 16.766 1 96 92 SER A O 1
ATOM 750 N N . GLY A 1 93 ? 10.508 15.867 15.953 1 96.25 93 GLY A N 1
ATOM 751 C CA . GLY A 1 93 ? 10.742 15.414 14.594 1 96.25 93 GLY A CA 1
ATOM 752 C C . GLY A 1 93 ? 9.859 14.25 14.195 1 96.25 93 GLY A C 1
ATOM 753 O O . GLY A 1 93 ? 10.055 13.648 13.133 1 96.25 93 GLY A O 1
ATOM 754 N N . ASN A 1 94 ? 8.945 13.914 15.031 1 97.25 94 ASN A N 1
ATOM 755 C CA . ASN A 1 94 ? 7.961 12.859 14.789 1 97.25 94 ASN A CA 1
ATOM 756 C C . ASN A 1 94 ? 6.629 13.18 15.469 1 97.25 94 ASN A C 1
ATOM 758 O O . ASN A 1 94 ? 6.527 14.141 16.219 1 97.25 94 ASN A O 1
ATOM 762 N N . ILE A 1 95 ? 5.617 12.438 15.078 1 97.94 95 ILE A N 1
ATOM 763 C CA . ILE A 1 95 ? 4.266 12.656 15.586 1 97.94 95 ILE A CA 1
ATOM 764 C C . ILE A 1 95 ? 3.859 11.492 16.484 1 97.94 95 ILE A C 1
ATOM 766 O O . ILE A 1 95 ? 3.898 10.328 16.062 1 97.94 95 ILE A O 1
ATOM 770 N N . ASP A 1 96 ? 3.578 11.766 17.766 1 97.88 96 ASP A N 1
ATOM 771 C CA . ASP A 1 96 ? 3.08 10.711 18.641 1 97.88 96 ASP A CA 1
ATOM 772 C C . ASP A 1 96 ? 1.564 10.57 18.516 1 97.88 96 ASP A C 1
ATOM 774 O O . ASP A 1 96 ? 0.927 11.281 17.734 1 97.88 96 ASP A O 1
ATOM 778 N N . ARG A 1 97 ? 1.012 9.641 19.297 1 97.88 97 ARG A N 1
ATOM 779 C CA . ARG A 1 97 ? -0.406 9.312 19.203 1 97.88 97 ARG A CA 1
ATOM 780 C C . ARG A 1 97 ? -1.275 10.531 19.484 1 97.88 97 ARG A C 1
ATOM 782 O O . ARG A 1 97 ? -2.24 10.789 18.766 1 97.88 97 ARG A O 1
ATOM 789 N N . GLN A 1 98 ? -0.973 11.203 20.531 1 98 98 GLN A N 1
ATOM 790 C CA . GLN A 1 98 ? -1.767 12.367 20.906 1 98 98 GLN A CA 1
ATOM 791 C C . GLN A 1 98 ? -1.678 13.469 19.859 1 98 98 GLN A C 1
ATOM 793 O O . GLN A 1 98 ? -2.688 14.086 19.516 1 98 98 GLN A O 1
ATOM 798 N N . GLU A 1 99 ? -0.501 13.711 19.422 1 98.56 99 GLU A N 1
ATOM 799 C CA . GLU A 1 99 ? -0.303 14.703 18.375 1 98.56 99 GLU A CA 1
ATOM 800 C C . GLU A 1 99 ? -1.032 14.312 17.094 1 98.56 99 GLU A C 1
ATOM 802 O O . GLU A 1 99 ? -1.598 15.164 16.406 1 98.56 99 GLU A O 1
ATOM 807 N N . PHE A 1 100 ? -0.987 13.047 16.828 1 98.44 100 PHE A N 1
ATOM 808 C CA . PHE A 1 100 ? -1.682 12.539 15.664 1 98.44 100 PHE A CA 1
ATOM 809 C C . PHE A 1 100 ? -3.186 12.75 15.781 1 98.44 100 PHE A C 1
ATOM 811 O O . PHE A 1 100 ? -3.834 13.203 14.836 1 98.44 100 PHE A O 1
ATOM 818 N N . LYS A 1 101 ? -3.695 12.461 16.891 1 98.12 101 LYS A N 1
ATOM 819 C CA . LYS A 1 101 ? -5.113 12.664 17.172 1 98.12 101 LYS A CA 1
ATOM 820 C C . LYS A 1 101 ? -5.504 14.133 16.969 1 98.12 101 LYS A C 1
ATOM 822 O O . LYS A 1 101 ? -6.52 14.43 16.344 1 98.12 101 LYS A O 1
ATOM 827 N N . LEU A 1 102 ? -4.73 15.008 17.469 1 97.69 102 LEU A N 1
ATOM 828 C CA . LEU A 1 102 ? -4.969 16.438 17.312 1 97.69 102 LEU A CA 1
ATOM 829 C C . LEU A 1 102 ? -4.961 16.844 15.852 1 97.69 102 LEU A C 1
ATOM 831 O O . LEU A 1 102 ? -5.809 17.625 15.414 1 97.69 102 LEU A O 1
ATOM 835 N N . ALA A 1 103 ? -4.008 16.312 15.141 1 98 103 ALA A N 1
ATOM 836 C CA . ALA A 1 103 ? -3.912 16.625 13.711 1 98 103 ALA A CA 1
ATOM 837 C C . ALA A 1 103 ? -5.188 16.219 12.984 1 98 103 ALA A C 1
ATOM 839 O O . ALA A 1 103 ? -5.785 17.031 12.273 1 98 103 ALA A O 1
ATOM 840 N N . LEU A 1 104 ? -5.59 14.953 13.188 1 98 104 LEU A N 1
ATOM 841 C CA . LEU A 1 104 ? -6.773 14.445 12.508 1 98 104 LEU A CA 1
ATOM 842 C C . LEU A 1 104 ? -8.016 15.242 12.891 1 98 104 LEU A C 1
ATOM 844 O O . LEU A 1 104 ? -8.852 15.539 12.039 1 98 104 LEU A O 1
ATOM 848 N N . HIS A 1 105 ? -8.07 15.609 14.125 1 97.44 105 HIS A N 1
ATOM 849 C CA . HIS A 1 105 ? -9.172 16.438 14.586 1 97.44 105 HIS A CA 1
ATOM 850 C C . HIS A 1 105 ? -9.18 17.797 13.883 1 97.44 105 HIS A C 1
ATOM 852 O O . HIS A 1 105 ? -10.227 18.266 13.43 1 97.44 105 HIS A O 1
ATOM 858 N N . ASN A 1 106 ? -8.07 18.375 13.797 1 97.12 106 ASN A N 1
ATOM 859 C CA . ASN A 1 106 ? -7.941 19.672 13.133 1 97.12 106 ASN A CA 1
ATOM 860 C C . ASN A 1 106 ? -8.297 19.578 11.648 1 97.12 106 ASN A C 1
ATOM 862 O O . ASN A 1 106 ? -8.797 20.547 11.07 1 97.12 106 ASN A O 1
ATOM 866 N N . PHE A 1 107 ? -8.008 18.422 11.094 1 97 107 PHE A N 1
ATOM 867 C CA . PHE A 1 107 ? -8.336 18.203 9.688 1 97 107 PHE A CA 1
ATOM 868 C C . PHE A 1 107 ? -9.828 17.984 9.508 1 97 107 PHE A C 1
ATOM 870 O O . PHE A 1 107 ? -10.32 17.906 8.383 1 97 107 PHE A O 1
ATOM 877 N N . GLY A 1 108 ? -10.562 17.797 10.562 1 96.31 108 GLY A N 1
ATOM 878 C CA . GLY A 1 108 ? -12.008 17.672 10.492 1 96.31 108 GLY A CA 1
ATOM 879 C C . GLY A 1 108 ? -12.492 16.25 10.711 1 96.31 108 GLY A C 1
ATOM 880 O O . GLY A 1 108 ? -13.672 15.953 10.508 1 96.31 108 GLY A O 1
ATOM 881 N N . TYR A 1 109 ? -11.57 15.438 11.102 1 96.75 109 TYR A N 1
ATOM 882 C CA . TYR A 1 109 ? -11.961 14.055 11.328 1 96.75 109 TYR A CA 1
ATOM 883 C C . TYR A 1 109 ? -12.344 13.828 12.781 1 96.75 109 TYR A C 1
ATOM 885 O O . TYR A 1 109 ? -11.719 14.375 13.688 1 96.75 109 TYR A O 1
ATOM 893 N N . ARG A 1 110 ? -13.391 13.156 12.945 1 93 110 ARG A N 1
ATOM 894 C CA . ARG A 1 110 ? -13.797 12.711 14.273 1 93 110 ARG A CA 1
ATOM 895 C C . ARG A 1 110 ? -13.703 11.195 14.391 1 93 110 ARG A C 1
ATOM 897 O O . ARG A 1 110 ? -14.68 10.477 14.164 1 93 110 ARG A O 1
ATOM 904 N N . ILE A 1 111 ? -12.586 10.758 14.68 1 94.44 111 ILE A N 1
ATOM 905 C CA . ILE A 1 111 ? -12.211 9.344 14.68 1 94.44 111 ILE A CA 1
ATOM 906 C C . ILE A 1 111 ? -12.047 8.852 16.109 1 94.44 111 ILE A C 1
ATOM 908 O O . ILE A 1 111 ? -11.516 9.57 16.969 1 94.44 111 ILE A O 1
ATOM 912 N N . SER A 1 112 ? -12.492 7.668 16.391 1 96.88 112 SER A N 1
ATOM 913 C CA . SER A 1 112 ? -12.391 7.078 17.719 1 96.88 112 SER A CA 1
ATOM 914 C C . SER A 1 112 ? -10.938 6.801 18.094 1 96.88 112 SER A C 1
ATOM 916 O O . SER A 1 112 ? -10.078 6.676 17.219 1 96.88 112 SER A O 1
ATOM 918 N N . ASP A 1 113 ? -10.711 6.637 19.391 1 97.19 113 ASP A N 1
ATOM 919 C CA . ASP A 1 113 ? -9.375 6.305 19.891 1 97.19 113 ASP A CA 1
ATOM 920 C C . ASP A 1 113 ? -8.922 4.949 19.375 1 97.19 113 ASP A C 1
ATOM 922 O O . ASP A 1 113 ? -7.734 4.75 19.094 1 97.19 113 ASP A O 1
ATOM 926 N N . THR A 1 114 ? -9.844 4.098 19.25 1 96.56 114 THR A N 1
ATOM 927 C CA . THR A 1 114 ? -9.523 2.762 18.75 1 96.56 114 THR A CA 1
ATOM 928 C C . THR A 1 114 ? -8.969 2.826 17.328 1 96.56 114 THR A C 1
ATOM 930 O O . THR A 1 114 ? -7.941 2.213 17.031 1 96.56 114 THR A O 1
ATOM 933 N N . LEU A 1 115 ? -9.609 3.555 16.5 1 96.81 115 LEU A N 1
ATOM 934 C CA . LEU A 1 115 ? -9.156 3.676 15.125 1 96.81 115 LEU A CA 1
ATOM 935 C C . LEU A 1 115 ? -7.855 4.465 15.047 1 96.81 115 LEU A C 1
ATOM 937 O O . LEU A 1 115 ? -6.984 4.152 14.234 1 96.81 115 LEU A O 1
ATOM 941 N N . ILE A 1 116 ? -7.703 5.445 15.891 1 97.62 116 ILE A N 1
ATOM 942 C CA . ILE A 1 116 ? -6.453 6.195 15.938 1 97.62 116 ILE A CA 1
ATOM 943 C C . ILE A 1 116 ? -5.305 5.258 16.297 1 97.62 116 ILE A C 1
ATOM 945 O O . ILE A 1 116 ? -4.242 5.293 15.672 1 97.62 116 ILE A O 1
ATOM 949 N N . ASN A 1 117 ? -5.531 4.445 17.266 1 96.75 117 ASN A N 1
ATOM 950 C C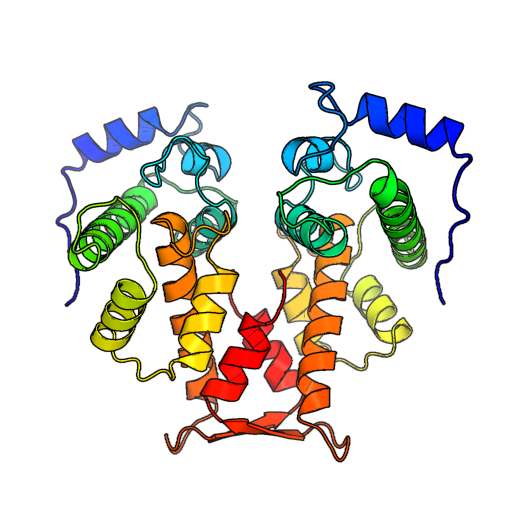A . ASN A 1 117 ? -4.52 3.477 17.672 1 96.75 117 ASN A CA 1
ATOM 951 C C . ASN A 1 117 ? -4.148 2.541 16.516 1 96.75 117 ASN A C 1
ATOM 953 O O . ASN A 1 117 ? -2.973 2.234 16.312 1 96.75 117 ASN A O 1
ATOM 957 N N . LEU A 1 118 ? -5.145 2.154 15.836 1 95.06 118 LEU A N 1
ATOM 958 C CA . LEU A 1 118 ? -4.922 1.285 14.688 1 95.06 118 LEU A CA 1
ATOM 959 C C . LEU A 1 118 ? -4.078 1.988 13.633 1 95.06 118 LEU A C 1
ATOM 961 O O . LEU A 1 118 ? -3.139 1.4 13.086 1 95.06 118 LEU A O 1
ATOM 965 N N . MET A 1 119 ? -4.387 3.215 13.367 1 96.31 119 MET A N 1
ATOM 966 C CA . MET A 1 119 ? -3.643 3.979 12.375 1 96.31 119 MET A CA 1
ATOM 967 C C . MET A 1 119 ? -2.203 4.203 12.82 1 96.31 119 MET A C 1
ATOM 969 O O . MET A 1 119 ? -1.271 4.062 12.031 1 96.31 119 MET A O 1
ATOM 973 N N . VAL A 1 120 ? -2.029 4.547 14.078 1 96.69 120 VAL A N 1
ATOM 974 C CA . VAL A 1 120 ? -0.685 4.77 14.594 1 96.69 120 VAL A CA 1
ATOM 975 C C . VAL A 1 120 ? 0.147 3.498 14.445 1 96.69 120 VAL A C 1
ATOM 977 O O . VAL A 1 120 ? 1.285 3.547 13.969 1 96.69 120 VAL A O 1
ATOM 980 N N . LYS A 1 121 ? -0.439 2.434 14.828 1 92.5 121 LYS A N 1
ATOM 981 C CA . LYS A 1 121 ? 0.265 1.159 14.711 1 92.5 121 LYS A CA 1
ATOM 982 C C . LYS A 1 121 ? 0.634 0.863 13.266 1 92.5 121 LYS A C 1
ATOM 984 O O . LYS A 1 121 ? 1.757 0.441 12.977 1 92.5 121 LYS A O 1
ATOM 989 N N . LYS A 1 122 ? -0.247 1.083 12.398 1 91.5 122 LYS A N 1
ATOM 990 C CA . LYS A 1 122 ? -0.058 0.788 10.977 1 91.5 122 LYS A CA 1
ATOM 991 C C . LYS A 1 122 ? 1.057 1.642 10.383 1 91.5 122 LYS A C 1
ATOM 993 O O . LYS A 1 122 ? 1.843 1.161 9.562 1 91.5 122 LYS A O 1
ATOM 998 N N . PHE A 1 123 ? 1.146 2.857 10.773 1 93.69 123 PHE A N 1
ATOM 999 C CA . PHE A 1 123 ? 2.033 3.783 10.086 1 93.69 123 PHE A CA 1
ATOM 1000 C C . PHE A 1 123 ? 3.287 4.051 10.906 1 93.69 123 PHE A C 1
ATOM 1002 O O . PHE A 1 123 ? 4.148 4.832 10.5 1 93.69 123 PHE A O 1
ATOM 1009 N N . ASP A 1 124 ? 3.301 3.41 12.07 1 92.69 124 ASP A N 1
ATOM 1010 C CA . ASP A 1 124 ? 4.523 3.395 12.867 1 92.69 124 ASP A CA 1
ATOM 1011 C C . ASP A 1 124 ? 5.523 2.381 12.32 1 92.69 124 ASP A C 1
ATOM 1013 O O . ASP A 1 124 ? 5.539 1.224 12.742 1 92.69 124 ASP A O 1
ATOM 1017 N N . ARG A 1 125 ? 6.371 2.855 11.469 1 85.5 125 ARG A N 1
ATOM 1018 C CA . ARG A 1 125 ? 7.23 1.99 10.672 1 85.5 125 ARG A CA 1
ATOM 1019 C C . ARG A 1 125 ? 8.25 1.274 11.547 1 85.5 125 ARG A C 1
ATOM 1021 O O . ARG A 1 125 ? 8.633 0.139 11.258 1 85.5 125 ARG A O 1
ATOM 1028 N N . TYR A 1 126 ? 8.594 1.828 12.68 1 83.69 126 TYR A N 1
ATOM 1029 C CA . TYR A 1 126 ? 9.695 1.269 13.445 1 83.69 126 TYR A CA 1
ATOM 1030 C C . TYR A 1 126 ? 9.234 0.836 14.836 1 83.69 126 TYR A C 1
ATOM 1032 O O . TYR A 1 126 ? 10.055 0.481 15.688 1 83.69 126 TYR A O 1
ATOM 1040 N N . GLY A 1 127 ? 7.926 0.916 15.117 1 86.25 127 GLY A N 1
ATOM 1041 C CA . GLY A 1 127 ? 7.371 0.41 16.359 1 86.25 127 GLY A CA 1
ATOM 1042 C C . GLY A 1 127 ? 7.734 1.258 17.562 1 86.25 127 GLY A C 1
ATOM 1043 O O . GLY A 1 127 ? 7.938 0.732 18.672 1 86.25 127 GLY A O 1
ATOM 1044 N N . ASN A 1 128 ? 7.895 2.516 17.375 1 90.62 128 ASN A N 1
ATOM 1045 C CA . ASN A 1 128 ? 8.289 3.418 18.453 1 90.62 128 ASN A CA 1
ATOM 1046 C C . ASN A 1 128 ? 7.094 4.172 19.031 1 90.62 128 ASN A C 1
ATOM 1048 O O . ASN A 1 128 ? 7.25 5.023 19.906 1 90.62 128 ASN A O 1
ATOM 1052 N N . GLY A 1 129 ? 5.953 3.936 18.469 1 93.12 129 GLY A N 1
ATOM 1053 C CA . GLY A 1 129 ? 4.777 4.664 18.906 1 93.12 129 GLY A CA 1
ATOM 1054 C C . GLY A 1 129 ? 4.68 6.055 18.297 1 93.12 129 GLY A C 1
ATOM 1055 O O . GLY A 1 129 ? 3.945 6.906 18.812 1 93.12 129 GLY A O 1
ATOM 1056 N N . THR A 1 130 ? 5.539 6.309 17.312 1 96.31 130 THR A N 1
ATOM 1057 C CA . THR A 1 130 ? 5.547 7.605 16.656 1 96.31 130 THR A CA 1
ATOM 1058 C C . THR A 1 130 ? 5.508 7.434 15.141 1 9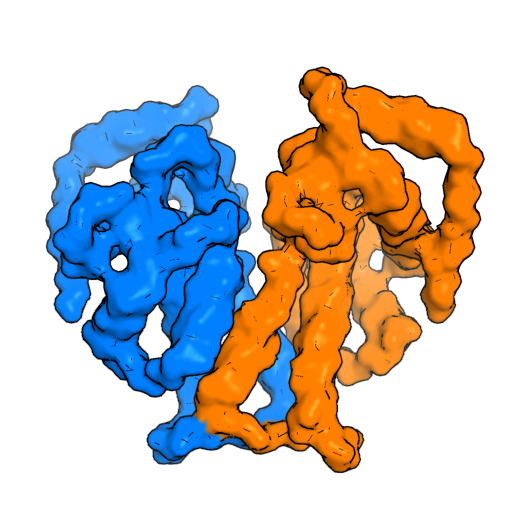6.31 130 THR A C 1
ATOM 1060 O O . THR A 1 130 ? 5.805 6.355 14.617 1 96.31 130 THR A O 1
ATOM 1063 N N . ILE A 1 131 ? 5.07 8.516 14.469 1 97.12 131 ILE A N 1
ATOM 1064 C CA . ILE A 1 131 ? 4.957 8.531 13.016 1 97.12 131 ILE A CA 1
ATOM 1065 C C . ILE A 1 131 ? 5.922 9.562 12.43 1 97.12 131 ILE A C 1
ATOM 1067 O O . ILE A 1 131 ? 5.953 10.711 12.875 1 97.12 131 ILE A O 1
ATOM 1071 N N . LEU A 1 132 ? 6.715 9.094 11.508 1 97.38 132 LEU A N 1
ATOM 1072 C CA . LEU A 1 132 ? 7.641 10.008 10.836 1 97.38 132 LEU A CA 1
ATOM 1073 C C . LEU A 1 132 ? 6.91 10.859 9.812 1 97.38 132 LEU A C 1
ATOM 1075 O O . LEU A 1 132 ? 5.75 10.594 9.484 1 97.38 132 LEU A O 1
ATOM 1079 N N . PHE A 1 133 ? 7.562 11.852 9.375 1 97.75 133 PHE A N 1
ATOM 1080 C CA . PHE A 1 133 ? 7.008 12.836 8.461 1 97.75 133 PHE A CA 1
ATOM 1081 C C . PHE A 1 133 ? 6.398 12.164 7.234 1 97.75 133 PHE A C 1
ATOM 1083 O O . PHE A 1 133 ? 5.238 12.406 6.898 1 97.75 133 PHE A O 1
ATOM 1090 N N . ASP A 1 134 ? 7.176 11.328 6.531 1 97.5 134 ASP A N 1
ATOM 1091 C CA . ASP A 1 134 ? 6.754 10.656 5.309 1 97.5 134 ASP A CA 1
ATOM 1092 C C . ASP A 1 134 ? 5.57 9.727 5.574 1 97.5 134 ASP A C 1
ATOM 1094 O O . ASP A 1 134 ? 4.625 9.672 4.781 1 97.5 134 ASP A O 1
ATOM 1098 N N . ASP A 1 135 ? 5.574 9.117 6.711 1 96.44 135 ASP A N 1
ATOM 1099 C CA . ASP A 1 135 ? 4.477 8.234 7.094 1 96.44 135 ASP A CA 1
ATOM 1100 C C . ASP A 1 135 ? 3.217 9.031 7.422 1 96.44 135 ASP A C 1
ATOM 1102 O O . ASP A 1 135 ? 2.102 8.578 7.172 1 96.44 135 ASP A O 1
ATOM 1106 N N . PHE A 1 136 ? 3.48 10.164 8.008 1 98.06 136 PHE A N 1
ATOM 1107 C CA . PHE A 1 136 ? 2.379 11.07 8.312 1 98.06 136 PHE A CA 1
ATOM 1108 C C . PHE A 1 136 ? 1.644 11.477 7.035 1 98.06 136 PHE A C 1
ATOM 1110 O O . PHE A 1 136 ? 0.413 11.43 6.984 1 98.06 136 PHE A O 1
ATOM 1117 N N . ILE A 1 137 ? 2.387 11.859 6.039 1 97.38 137 ILE A N 1
ATOM 1118 C CA . ILE A 1 137 ? 1.791 12.219 4.758 1 97.38 137 ILE A CA 1
ATOM 1119 C C . ILE A 1 137 ? 0.945 11.055 4.238 1 97.38 137 ILE A C 1
ATOM 1121 O O . ILE A 1 137 ? -0.218 11.242 3.873 1 97.38 137 ILE A O 1
ATOM 1125 N N . GLN A 1 138 ? 1.544 9.906 4.23 1 94.94 138 GLN A N 1
ATOM 1126 C CA . GLN A 1 138 ? 0.849 8.734 3.715 1 94.94 138 GLN A CA 1
ATOM 1127 C C . GLN A 1 138 ? -0.448 8.484 4.48 1 94.94 138 GLN A C 1
ATOM 1129 O O . GLN A 1 138 ? -1.498 8.258 3.873 1 94.94 138 GLN A O 1
ATOM 1134 N N . ALA A 1 139 ? -0.357 8.531 5.75 1 96.38 139 ALA A N 1
ATOM 1135 C CA . ALA A 1 139 ? -1.515 8.266 6.602 1 96.38 139 ALA A CA 1
ATOM 1136 C C . ALA A 1 139 ? -2.66 9.219 6.285 1 96.38 139 ALA A C 1
ATOM 1138 O O . ALA A 1 139 ? -3.807 8.797 6.125 1 96.38 139 ALA A O 1
ATOM 1139 N N . CYS A 1 140 ? -2.328 10.438 6.219 1 97.06 140 CYS A N 1
ATOM 1140 C CA . CYS A 1 140 ? -3.344 11.461 5.996 1 97.06 140 CYS A CA 1
ATOM 1141 C C . CYS A 1 140 ? -3.938 11.344 4.598 1 97.06 140 CYS A C 1
ATOM 1143 O O . CYS A 1 140 ? -5.148 11.492 4.422 1 97.06 140 CYS A O 1
ATOM 1145 N N . VAL A 1 141 ? -3.105 11.117 3.652 1 95 141 VAL A N 1
ATOM 1146 C CA . VAL A 1 141 ? -3.574 11 2.273 1 95 141 VAL A CA 1
ATOM 1147 C C . VAL A 1 141 ? -4.465 9.773 2.129 1 95 141 VAL A C 1
ATOM 1149 O O . VAL A 1 141 ? -5.531 9.836 1.518 1 95 141 VAL A O 1
ATOM 1152 N N . VAL A 1 142 ? -4.059 8.688 2.648 1 93.75 142 VAL A N 1
ATOM 1153 C CA . VAL A 1 142 ? -4.844 7.457 2.584 1 93.75 142 VAL A CA 1
ATOM 1154 C C . VAL A 1 142 ? -6.191 7.668 3.275 1 93.75 142 VAL A C 1
ATOM 1156 O O . VAL A 1 142 ? -7.238 7.309 2.732 1 93.75 142 VAL A O 1
ATOM 1159 N N . LEU A 1 143 ? -6.184 8.242 4.441 1 96.12 143 LEU A N 1
ATOM 1160 C CA . LEU A 1 143 ? -7.414 8.523 5.168 1 96.12 143 LEU A CA 1
ATOM 1161 C C . LEU A 1 143 ? -8.352 9.398 4.336 1 96.12 143 LEU A C 1
ATOM 1163 O O . LEU A 1 143 ? -9.547 9.117 4.234 1 96.12 143 LEU A O 1
ATOM 1167 N N . HIS A 1 144 ? -7.82 10.414 3.814 1 96 144 HIS A N 1
ATOM 1168 C CA . HIS A 1 144 ? -8.609 11.32 2.994 1 96 144 HIS A CA 1
ATOM 1169 C C . HIS A 1 144 ? -9.234 10.594 1.809 1 96 144 HIS A C 1
ATOM 1171 O O . HIS A 1 144 ? -10.422 10.789 1.511 1 96 144 HIS A O 1
ATOM 1177 N N . THR A 1 145 ? -8.477 9.836 1.116 1 94.25 145 THR A N 1
ATOM 1178 C CA . THR A 1 145 ? -8.953 9.117 -0.062 1 94.25 145 THR A CA 1
ATOM 1179 C C . THR A 1 145 ? -10.047 8.125 0.317 1 94.25 145 THR A C 1
ATOM 1181 O O . THR A 1 145 ? -11.062 8.016 -0.374 1 94.25 145 THR A O 1
ATOM 1184 N N . LEU A 1 146 ? -9.828 7.391 1.396 1 94.69 146 LEU A N 1
ATOM 1185 C CA . LEU A 1 146 ? -10.836 6.445 1.871 1 94.69 146 LEU A CA 1
ATOM 1186 C C . LEU A 1 146 ? -12.117 7.164 2.264 1 94.69 146 LEU A C 1
ATOM 1188 O O . LEU A 1 146 ? -13.219 6.691 1.968 1 94.69 146 LEU A O 1
ATOM 1192 N N . THR A 1 147 ? -11.961 8.273 2.896 1 96.19 147 THR A N 1
ATOM 1193 C CA . THR A 1 147 ? -13.117 9.07 3.295 1 96.19 147 THR A CA 1
ATOM 1194 C C . THR A 1 147 ? -13.898 9.539 2.07 1 96.19 147 THR A C 1
ATOM 1196 O O . THR A 1 147 ? -15.125 9.469 2.045 1 96.19 147 THR A O 1
ATOM 1199 N N . SER A 1 148 ? -13.195 10.008 1.083 1 95.56 148 SER A N 1
ATOM 1200 C CA . SER A 1 148 ? -13.844 10.43 -0.151 1 95.56 148 SER A CA 1
ATOM 1201 C C . SER A 1 148 ? -14.594 9.281 -0.81 1 95.56 148 SER A C 1
ATOM 1203 O O . SER A 1 148 ? -15.727 9.445 -1.26 1 95.56 148 SER A O 1
ATOM 1205 N N . ALA A 1 149 ? -13.938 8.156 -0.882 1 94.75 149 ALA A N 1
ATOM 1206 C CA . ALA A 1 149 ? -14.578 6.969 -1.45 1 94.75 149 ALA A CA 1
ATOM 1207 C C . ALA A 1 149 ? -15.844 6.602 -0.677 1 94.75 149 ALA A C 1
ATOM 1209 O O . ALA A 1 149 ? -16.859 6.266 -1.273 1 94.75 149 ALA A O 1
ATOM 1210 N N . PHE A 1 150 ? -15.766 6.656 0.627 1 96.69 150 PHE A N 1
ATOM 1211 C CA . PHE A 1 150 ? -16.906 6.355 1.484 1 96.69 150 PHE A CA 1
ATOM 1212 C C . PHE A 1 150 ? -18.047 7.328 1.228 1 96.69 150 PHE A C 1
ATOM 1214 O O . PHE A 1 150 ? -19.203 6.918 1.123 1 96.69 150 PHE A O 1
ATOM 1221 N N . ARG A 1 151 ? -17.703 8.539 1.126 1 96.31 151 ARG A N 1
ATOM 1222 C CA . ARG A 1 151 ? -18.688 9.602 0.954 1 96.31 151 ARG A CA 1
ATOM 1223 C C . ARG A 1 151 ? -19.469 9.414 -0.345 1 96.31 151 ARG A C 1
ATOM 1225 O O . ARG A 1 151 ? -20.641 9.773 -0.425 1 96.31 151 ARG A O 1
ATOM 1232 N N . MET A 1 152 ? -18.828 8.859 -1.337 1 95.19 152 MET A N 1
ATOM 1233 C CA . MET A 1 152 ? -19.5 8.617 -2.617 1 95.19 152 MET A CA 1
ATOM 1234 C C . MET A 1 152 ? -20.672 7.664 -2.449 1 95.19 152 MET A C 1
ATOM 1236 O O . MET A 1 152 ? -21.656 7.742 -3.193 1 95.19 152 MET A O 1
ATOM 1240 N N . TYR A 1 153 ? -20.625 6.863 -1.439 1 95.44 153 TYR A N 1
ATOM 1241 C CA . TYR A 1 153 ? -21.688 5.895 -1.201 1 95.44 153 TYR A CA 1
ATOM 1242 C C . TYR A 1 153 ? -22.594 6.336 -0.048 1 95.44 153 TYR A C 1
ATOM 1244 O O . TYR A 1 153 ? -23.688 5.801 0.137 1 95.44 153 TYR A O 1
ATOM 1252 N N . ASP A 1 154 ? -22.062 7.297 0.722 1 96.62 154 ASP A N 1
ATOM 1253 C CA . ASP A 1 154 ? -22.828 7.828 1.846 1 96.62 154 ASP A CA 1
ATOM 1254 C C . AS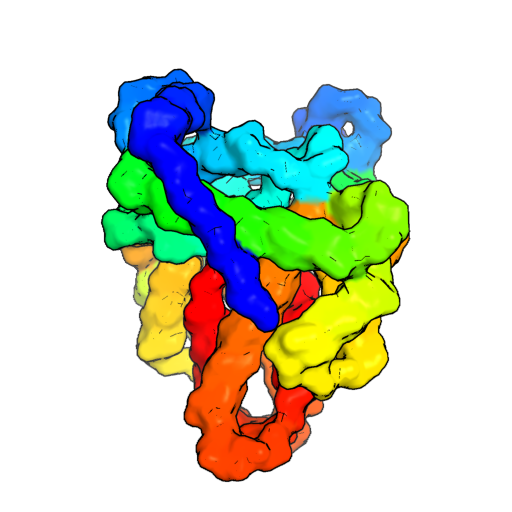P A 1 154 ? -23.656 9.039 1.421 1 96.62 154 ASP A C 1
ATOM 1256 O O . ASP A 1 154 ? -23.469 10.141 1.94 1 96.62 154 ASP A O 1
ATOM 1260 N N . THR A 1 155 ? -24.672 8.828 0.692 1 94.12 155 THR A N 1
ATOM 1261 C CA . THR A 1 155 ? -25.406 9.883 0.018 1 94.12 155 THR A CA 1
ATOM 1262 C C . THR A 1 155 ? -26.234 10.695 1.021 1 94.12 155 THR A C 1
ATOM 1264 O O . THR A 1 155 ? -26.5 11.875 0.806 1 94.12 155 THR A O 1
ATOM 1267 N N . ASP A 1 156 ? -26.672 10.109 2.113 1 94.62 156 ASP A N 1
ATOM 1268 C CA . ASP A 1 156 ? -27.484 10.836 3.088 1 94.62 156 ASP A CA 1
ATOM 1269 C C . ASP A 1 156 ? -26.625 11.359 4.234 1 94.62 156 ASP A C 1
ATOM 1271 O O . ASP A 1 156 ? -27.141 11.914 5.203 1 94.62 156 ASP A O 1
ATOM 1275 N N . GLN A 1 157 ? -25.297 11.086 4.207 1 93.12 157 GLN A N 1
ATOM 1276 C CA . GLN A 1 157 ? -24.281 11.641 5.09 1 93.12 157 GLN A CA 1
ATOM 1277 C C . GLN A 1 157 ? -24.562 11.273 6.547 1 93.12 157 GLN A C 1
ATOM 1279 O O . GLN A 1 157 ? -24.375 12.102 7.445 1 93.12 157 GLN A O 1
ATOM 1284 N N . ASP A 1 158 ? -25.078 10.047 6.75 1 94.81 158 ASP A N 1
ATOM 1285 C CA . ASP A 1 158 ? -25.312 9.594 8.117 1 94.81 158 ASP A CA 1
ATOM 1286 C C . ASP A 1 158 ? -24.188 8.68 8.602 1 94.81 158 ASP A C 1
ATOM 1288 O O . ASP A 1 158 ? -24.266 8.109 9.688 1 94.81 158 ASP A O 1
ATOM 1292 N N . GLY A 1 159 ? -23.172 8.477 7.812 1 96 159 GLY A N 1
ATOM 1293 C CA . GLY A 1 159 ? -22 7.699 8.219 1 96 159 GLY A CA 1
ATOM 1294 C C . GLY A 1 159 ? -22.203 6.199 8.078 1 96 159 GLY A C 1
ATOM 1295 O O . GLY A 1 159 ? -21.484 5.41 8.688 1 96 159 GLY A O 1
ATOM 1296 N N . ILE A 1 160 ? -23.25 5.812 7.367 1 97.12 160 ILE A N 1
ATOM 1297 C CA . ILE A 1 160 ? -23.578 4.402 7.148 1 97.12 160 ILE A CA 1
ATOM 1298 C C . ILE A 1 160 ? -23.766 4.145 5.656 1 97.12 160 ILE A C 1
ATOM 1300 O O . ILE A 1 160 ? -24.469 4.902 4.977 1 97.12 160 ILE A O 1
ATOM 1304 N N . ILE A 1 161 ? -23.125 3.105 5.148 1 97.31 161 ILE A N 1
ATOM 1305 C CA . ILE A 1 161 ? -23.312 2.793 3.734 1 97.31 161 ILE A CA 1
ATOM 1306 C C . ILE A 1 161 ? -23.688 1.319 3.578 1 97.31 161 ILE A C 1
ATOM 1308 O O . ILE A 1 161 ? -23.375 0.499 4.445 1 97.31 161 ILE A O 1
ATOM 1312 N N . THR A 1 162 ? -24.391 1.051 2.578 1 96.81 162 THR A N 1
ATOM 1313 C CA . THR A 1 162 ? -24.672 -0.305 2.115 1 96.81 162 THR A CA 1
ATOM 1314 C C . THR A 1 162 ? -24.016 -0.556 0.759 1 96.81 162 THR A C 1
ATOM 1316 O O . THR A 1 162 ? -24.328 0.121 -0.222 1 96.81 162 THR A O 1
ATOM 1319 N N . ILE A 1 163 ? -23.109 -1.491 0.783 1 96.62 163 ILE A N 1
ATOM 1320 C CA . ILE A 1 163 ? -22.359 -1.673 -0.452 1 96.62 163 ILE A CA 1
ATOM 1321 C C . ILE A 1 163 ? -22.25 -3.162 -0.769 1 96.62 163 ILE A C 1
ATOM 1323 O O . ILE A 1 163 ? -22.266 -4 0.137 1 96.62 163 ILE A O 1
ATOM 1327 N N . HIS A 1 164 ? -22.109 -3.373 -2.08 1 97.25 164 HIS A N 1
ATOM 1328 C CA . HIS A 1 164 ? -21.844 -4.719 -2.572 1 97.25 164 HIS A CA 1
ATOM 1329 C C . HIS A 1 164 ? -20.359 -5.031 -2.533 1 97.25 164 HIS A C 1
ATOM 1331 O O . HIS A 1 164 ? -19.531 -4.117 -2.455 1 97.25 164 HIS A O 1
ATOM 1337 N N . TYR A 1 165 ? -20.109 -6.312 -2.6 1 96.94 165 TYR A N 1
ATOM 1338 C CA . TYR A 1 165 ? -18.75 -6.832 -2.527 1 96.94 165 TYR A CA 1
ATOM 1339 C C . TYR A 1 165 ? -17.844 -6.129 -3.533 1 96.94 165 TYR A C 1
ATOM 1341 O O . TYR A 1 165 ? -16.797 -5.59 -3.164 1 96.94 165 TYR A O 1
ATOM 1349 N N . GLU A 1 166 ? -18.203 -6.023 -4.75 1 96.44 166 GLU A N 1
ATOM 1350 C CA . GLU A 1 166 ? -17.344 -5.449 -5.785 1 96.44 166 GLU A CA 1
ATOM 1351 C C . GLU A 1 166 ? -17.203 -3.939 -5.613 1 96.44 166 GLU A C 1
ATOM 1353 O O . GLU A 1 166 ? -16.188 -3.357 -5.98 1 96.44 166 GLU A O 1
ATOM 1358 N N . GLN A 1 167 ? -18.25 -3.348 -5.094 1 95.62 167 GLN A N 1
ATOM 1359 C CA . GLN A 1 167 ? -18.141 -1.926 -4.789 1 95.62 167 GLN A CA 1
ATOM 1360 C C . GLN A 1 167 ? -17.094 -1.67 -3.719 1 95.62 167 GLN A C 1
ATOM 1362 O O . GLN A 1 167 ? -16.266 -0.756 -3.852 1 95.62 167 GLN A O 1
ATOM 1367 N N . PHE A 1 168 ? -17.172 -2.559 -2.729 1 96.56 168 PHE A N 1
ATOM 1368 C CA . PHE A 1 168 ? -16.172 -2.469 -1.674 1 96.56 168 PHE A CA 1
ATOM 1369 C C . PHE A 1 168 ? -14.758 -2.605 -2.25 1 96.56 168 PHE A C 1
ATOM 1371 O O . PHE A 1 168 ? -13.891 -1.767 -1.99 1 96.56 168 PHE A O 1
ATOM 1378 N N . LEU A 1 169 ? -14.523 -3.578 -3.057 1 96.19 169 LEU A N 1
ATOM 1379 C CA . LEU A 1 169 ? -13.219 -3.809 -3.668 1 96.19 169 LEU A CA 1
ATOM 1380 C C . LEU A 1 169 ? -12.812 -2.629 -4.547 1 96.19 169 LEU A C 1
ATOM 1382 O O . LEU A 1 169 ? -11.656 -2.193 -4.512 1 96.19 169 LEU A O 1
ATOM 1386 N N . SER A 1 170 ? -13.727 -2.125 -5.289 1 95.12 170 SER A N 1
ATOM 1387 C CA . SER A 1 170 ? -13.453 -0.998 -6.176 1 95.12 170 SER A CA 1
ATOM 1388 C C . SER A 1 170 ? -13.039 0.239 -5.387 1 95.12 170 SER A C 1
ATOM 1390 O O . SER A 1 170 ? -12.133 0.966 -5.797 1 95.12 170 SER A O 1
ATOM 1392 N N . MET A 1 171 ? -13.695 0.474 -4.227 1 93.25 171 MET A N 1
ATOM 1393 C CA . MET A 1 171 ? -13.359 1.608 -3.369 1 93.25 171 MET A CA 1
ATOM 1394 C C . MET A 1 171 ? -11.906 1.527 -2.906 1 93.25 171 MET A C 1
ATOM 1396 O O . MET A 1 171 ? -11.211 2.543 -2.848 1 93.25 171 MET A O 1
ATOM 1400 N N . VAL A 1 172 ? -11.477 0.33 -2.635 1 92.56 172 VAL A N 1
ATOM 1401 C CA . VAL A 1 172 ? -10.141 0.149 -2.078 1 92.56 172 VAL A CA 1
ATOM 1402 C C . VAL A 1 172 ? -9.109 0.128 -3.203 1 92.56 172 VAL A C 1
ATOM 1404 O O . VAL A 1 172 ? -8.07 0.792 -3.115 1 92.56 172 VAL A O 1
ATOM 1407 N N . PHE A 1 173 ? -9.367 -0.518 -4.301 1 91.94 173 PHE A N 1
ATOM 1408 C CA . PHE A 1 173 ? -8.398 -0.669 -5.383 1 91.94 173 PHE A CA 1
ATOM 1409 C C . PHE A 1 173 ? -8.273 0.624 -6.18 1 91.94 173 PHE A C 1
ATOM 1411 O O . PHE A 1 173 ? -7.301 0.819 -6.906 1 91.94 173 PHE A O 1
ATOM 1418 N N . SER A 1 174 ? -9.25 1.429 -6.078 1 86.12 174 SER A N 1
ATOM 1419 C CA . SER A 1 174 ? -9.164 2.707 -6.777 1 86.12 174 SER A CA 1
ATOM 1420 C C . SER A 1 174 ? -8.227 3.672 -6.059 1 86.12 174 SER A C 1
ATOM 1422 O O . SER A 1 174 ? -7.875 4.723 -6.605 1 86.12 174 SER A O 1
ATOM 1424 N N . LEU A 1 175 ? -7.895 3.271 -4.844 1 77.38 175 LEU A N 1
ATOM 1425 C CA . LEU A 1 175 ? -6.941 4.09 -4.105 1 77.38 175 LEU A CA 1
ATOM 1426 C C . LEU A 1 175 ? -5.586 4.109 -4.809 1 77.38 175 LEU A C 1
ATOM 1428 O O . LEU A 1 175 ? -5.031 3.057 -5.125 1 77.38 175 LEU A O 1
ATOM 1432 N N . LYS A 1 176 ? -5.324 5.227 -5.461 1 63.78 176 LYS A N 1
ATOM 1433 C CA . LYS A 1 176 ? -4.035 5.363 -6.129 1 63.78 176 LYS A CA 1
ATOM 1434 C C . LYS A 1 176 ? -2.891 5.352 -5.117 1 63.78 176 LYS A C 1
ATOM 1436 O O . LYS A 1 176 ? -2.748 6.285 -4.32 1 63.78 176 LYS A O 1
ATOM 1441 N N . ILE A 1 177 ? -2.65 4.215 -4.559 1 56.41 177 ILE A N 1
ATOM 1442 C CA . ILE A 1 177 ? -1.477 4.242 -3.695 1 56.41 177 ILE A CA 1
ATOM 1443 C C . ILE A 1 177 ? -0.261 3.719 -4.457 1 56.41 177 ILE A C 1
ATOM 1445 O O . ILE A 1 177 ? -0.393 2.857 -5.332 1 56.41 177 ILE A O 1
ATOM 1449 N N . MET B 1 1 ? -6.137 -25.391 -6.098 1 41.81 1 MET B N 1
ATOM 1450 C CA . MET B 1 1 ? -4.902 -26.156 -6.172 1 41.81 1 MET B CA 1
ATOM 1451 C C . MET B 1 1 ? -3.836 -25.578 -5.254 1 41.81 1 MET B C 1
ATOM 1453 O O . MET B 1 1 ? -3.482 -24.406 -5.375 1 41.81 1 MET B O 1
ATOM 1457 N N . THR B 1 2 ? -3.76 -26.266 -4.137 1 54.38 2 THR B N 1
ATOM 1458 C CA . THR B 1 2 ? -2.754 -25.828 -3.172 1 54.38 2 THR B CA 1
ATOM 1459 C C . THR B 1 2 ? -1.349 -26.062 -3.719 1 54.38 2 THR B C 1
ATOM 1461 O O . THR B 1 2 ? -1.007 -27.172 -4.121 1 54.38 2 THR B O 1
ATOM 1464 N N . PHE B 1 3 ? -0.723 -25.109 -4.367 1 63 3 PHE B N 1
ATOM 1465 C CA . PHE B 1 3 ? 0.684 -25.234 -4.73 1 63 3 PHE B CA 1
ATOM 1466 C C . PHE B 1 3 ? 1.536 -25.5 -3.494 1 63 3 PHE B C 1
ATOM 1468 O O . PHE B 1 3 ? 1.529 -24.719 -2.543 1 63 3 PHE B O 1
ATOM 1475 N N . ASN B 1 4 ? 1.732 -26.828 -3.207 1 69.31 4 ASN B N 1
ATOM 1476 C CA . ASN B 1 4 ? 2.594 -27.203 -2.092 1 69.31 4 ASN B CA 1
ATOM 1477 C C . ASN B 1 4 ? 3.961 -27.688 -2.572 1 69.31 4 ASN B C 1
ATOM 1479 O O . ASN B 1 4 ? 4.148 -28.875 -2.855 1 69.31 4 ASN B O 1
ATOM 1483 N N . SER B 1 5 ? 4.887 -26.719 -2.648 1 71.69 5 SER B N 1
ATOM 1484 C CA . SER B 1 5 ? 6.246 -27.094 -3.027 1 71.69 5 SER B CA 1
ATOM 1485 C C . SER B 1 5 ? 6.988 -27.734 -1.858 1 71.69 5 SER B C 1
ATOM 1487 O O . SER B 1 5 ? 6.805 -27.328 -0.706 1 71.69 5 SER B O 1
ATOM 1489 N N . PRO B 1 6 ? 7.645 -28.844 -2.164 1 73.31 6 PRO B N 1
ATOM 1490 C CA . PRO B 1 6 ? 8.414 -29.453 -1.078 1 73.31 6 PRO B CA 1
ATOM 1491 C C . PRO B 1 6 ? 9.508 -28.531 -0.542 1 73.31 6 PRO B C 1
ATOM 1493 O O . PRO B 1 6 ? 10.031 -27.703 -1.28 1 73.31 6 PRO B O 1
ATOM 1496 N N . MET B 1 7 ? 9.703 -28.594 0.793 1 76.62 7 MET B N 1
ATOM 1497 C CA . MET B 1 7 ? 10.812 -27.844 1.383 1 76.62 7 MET B CA 1
ATOM 1498 C C . MET B 1 7 ? 12.148 -28.469 0.998 1 76.62 7 MET B C 1
ATOM 1500 O O . MET B 1 7 ? 12.344 -29.688 1.148 1 76.62 7 MET B O 1
ATOM 1504 N N . PRO B 1 8 ? 13 -27.531 0.44 1 76.75 8 PRO B N 1
ATOM 1505 C CA . PRO B 1 8 ? 14.312 -28.094 0.127 1 76.75 8 PRO B CA 1
ATOM 1506 C C . PRO B 1 8 ? 15.078 -28.547 1.372 1 76.75 8 PRO B C 1
ATOM 1508 O O . PRO B 1 8 ? 14.672 -28.234 2.494 1 76.75 8 PRO B O 1
ATOM 1511 N N . ASN B 1 9 ? 16.141 -29.297 1.157 1 85.94 9 ASN B N 1
ATOM 1512 C CA . ASN B 1 9 ? 17.016 -29.75 2.229 1 85.94 9 ASN B CA 1
ATOM 1513 C C . ASN B 1 9 ? 17.547 -28.578 3.051 1 85.94 9 ASN B C 1
ATOM 1515 O O . ASN B 1 9 ? 17.812 -27.5 2.508 1 85.94 9 ASN B O 1
ATOM 1519 N N . PRO B 1 10 ? 17.531 -28.719 4.316 1 87.62 10 PRO B N 1
ATOM 1520 C CA . PRO B 1 10 ? 18 -27.672 5.211 1 87.62 10 PRO B CA 1
ATOM 1521 C C . PRO B 1 10 ? 19.375 -27.125 4.828 1 87.62 10 PRO B C 1
ATOM 1523 O O . PRO B 1 10 ? 19.641 -25.938 4.965 1 87.62 10 PRO B O 1
ATOM 1526 N N . ASP B 1 11 ? 20.234 -27.969 4.371 1 90.81 11 ASP B N 1
ATOM 1527 C CA . ASP B 1 11 ? 21.562 -27.516 3.965 1 90.81 11 ASP B CA 1
ATOM 1528 C C . ASP B 1 11 ? 21.484 -26.562 2.777 1 90.81 11 ASP B C 1
ATOM 1530 O O . ASP B 1 11 ? 22.219 -25.578 2.721 1 90.81 11 ASP B O 1
ATOM 1534 N N . PHE B 1 12 ? 20.672 -26.922 1.911 1 92.44 12 PHE B N 1
ATOM 1535 C CA . PHE B 1 12 ? 20.469 -26.047 0.763 1 92.44 12 PHE B CA 1
ATOM 1536 C C . PHE B 1 12 ? 19.953 -24.672 1.209 1 92.44 12 PHE B C 1
ATOM 1538 O O . PHE B 1 12 ? 20.484 -23.641 0.79 1 92.44 12 PHE B O 1
ATOM 1545 N N . LEU B 1 13 ? 19 -24.656 2.115 1 93.31 13 LEU B N 1
ATOM 1546 C CA . LEU B 1 13 ? 18.406 -23.422 2.588 1 93.31 13 LEU B CA 1
ATOM 1547 C C . LEU B 1 13 ? 19.438 -22.562 3.328 1 93.31 13 LEU B C 1
ATOM 1549 O O . LEU B 1 13 ? 19.422 -21.344 3.232 1 93.31 13 LEU B O 1
ATOM 1553 N N . ARG B 1 14 ? 20.234 -23.203 4.07 1 93.75 14 ARG B N 1
ATOM 1554 C CA . ARG B 1 14 ? 21.281 -22.484 4.793 1 93.75 14 ARG B CA 1
ATOM 1555 C C . ARG B 1 14 ? 22.234 -21.766 3.826 1 93.75 14 ARG B C 1
ATOM 1557 O O . ARG B 1 14 ? 22.656 -20.641 4.082 1 93.75 14 ARG B O 1
ATOM 1564 N N . GLY B 1 15 ? 22.609 -22.5 2.791 1 94.56 15 GLY B N 1
ATOM 1565 C CA . GLY B 1 15 ? 23.438 -21.891 1.763 1 94.56 15 GLY B CA 1
ATOM 1566 C C . GLY B 1 15 ? 22.797 -20.672 1.129 1 94.56 15 GLY B C 1
ATOM 1567 O O . GLY B 1 15 ? 23.438 -19.641 0.958 1 94.56 15 GLY B O 1
ATOM 1568 N N . VAL B 1 16 ? 21.531 -20.828 0.802 1 94.31 16 VAL B N 1
ATOM 1569 C CA . VAL B 1 16 ? 20.797 -19.734 0.193 1 94.31 16 VAL B CA 1
ATOM 1570 C C . VAL B 1 16 ? 20.703 -18.562 1.176 1 94.31 16 VAL B C 1
ATOM 1572 O O . VAL B 1 16 ? 20.922 -17.406 0.805 1 94.31 16 VAL B O 1
ATOM 1575 N N . PHE B 1 17 ? 20.406 -18.906 2.406 1 96.5 17 PHE B N 1
ATOM 1576 C CA . PHE B 1 17 ? 20.266 -17.906 3.461 1 96.5 17 PHE B CA 1
ATOM 1577 C C . PHE B 1 17 ? 21.562 -17.094 3.609 1 96.5 17 PHE B C 1
ATOM 1579 O O . PHE B 1 17 ? 21.516 -15.867 3.703 1 96.5 17 PHE B O 1
ATOM 1586 N N . ARG B 1 18 ? 22.641 -17.719 3.617 1 95.5 18 ARG B N 1
ATOM 1587 C CA . ARG B 1 18 ? 23.938 -17.062 3.77 1 95.5 18 ARG B CA 1
ATOM 1588 C C . ARG B 1 18 ? 24.219 -16.125 2.605 1 95.5 18 ARG B C 1
ATOM 1590 O O . ARG B 1 18 ? 24.781 -15.039 2.799 1 95.5 18 ARG B O 1
ATOM 1597 N N . LYS B 1 19 ? 23.828 -16.562 1.432 1 95.81 19 LYS B N 1
ATOM 1598 C CA . LYS B 1 19 ? 24.031 -15.742 0.248 1 95.81 19 LYS B CA 1
ATOM 1599 C C . LYS B 1 19 ? 23.188 -14.469 0.314 1 95.81 19 LYS B C 1
ATOM 1601 O O . LYS B 1 19 ? 23.625 -13.414 -0.159 1 95.81 19 LYS B O 1
ATOM 1606 N N . ILE B 1 20 ? 22.062 -14.633 0.867 1 95.81 20 ILE B N 1
ATOM 1607 C CA . ILE B 1 20 ? 21.141 -13.508 0.934 1 95.81 20 ILE B CA 1
ATOM 1608 C C . ILE B 1 20 ? 21.562 -12.555 2.051 1 95.81 20 ILE B C 1
ATOM 1610 O O . ILE B 1 20 ? 21.453 -11.336 1.906 1 95.81 20 ILE B O 1
ATOM 1614 N N . ASP B 1 21 ? 22.031 -13.148 3.123 1 96.88 21 ASP B N 1
ATOM 1615 C CA . ASP B 1 21 ? 22.469 -12.375 4.277 1 96.88 21 ASP B CA 1
ATOM 1616 C C . ASP B 1 21 ? 23.812 -11.703 4.012 1 96.88 21 ASP B C 1
ATOM 1618 O O . ASP B 1 21 ? 24.828 -12.055 4.625 1 96.88 21 ASP B O 1
ATOM 1622 N N . ARG B 1 22 ? 23.844 -10.688 3.344 1 94.38 22 ARG B N 1
ATOM 1623 C CA . ARG B 1 22 ? 25.047 -10.062 2.816 1 94.38 22 ARG B CA 1
ATOM 1624 C C . ARG B 1 22 ? 25.906 -9.484 3.941 1 94.38 22 ARG B C 1
ATOM 1626 O O . ARG B 1 22 ? 27.125 -9.414 3.82 1 94.38 22 ARG B O 1
ATOM 1633 N N . ASP B 1 23 ? 25.359 -9.039 5.02 1 93.94 23 ASP B N 1
ATOM 1634 C CA . ASP B 1 23 ? 26.141 -8.445 6.098 1 93.94 23 ASP B CA 1
ATOM 1635 C C . ASP B 1 23 ? 26.469 -9.477 7.172 1 93.94 23 ASP B C 1
ATOM 1637 O O . ASP B 1 23 ? 27.016 -9.133 8.219 1 93.94 23 ASP B O 1
ATOM 1641 N N . ASN B 1 24 ? 26.078 -10.672 6.965 1 94.75 24 ASN B N 1
ATOM 1642 C CA . ASN B 1 24 ? 26.359 -11.797 7.852 1 94.75 24 ASN B CA 1
ATOM 1643 C C . ASN B 1 24 ? 25.859 -11.531 9.266 1 94.75 24 ASN B C 1
ATOM 1645 O O . ASN B 1 24 ? 26.547 -11.836 10.242 1 94.75 24 ASN B O 1
ATOM 1649 N N . SER B 1 25 ? 24.688 -10.984 9.344 1 93.69 25 SER B N 1
ATOM 1650 C CA . SER B 1 25 ? 24.109 -10.633 10.641 1 93.69 25 SER B CA 1
ATOM 1651 C C . SER B 1 25 ? 23.375 -11.82 11.258 1 93.69 25 SER B C 1
ATOM 1653 O O . SER B 1 25 ? 23.047 -11.805 12.445 1 93.69 25 SER B O 1
ATOM 1655 N N . GLY B 1 26 ? 23.141 -12.859 10.43 1 94.31 26 GLY B N 1
ATOM 1656 C CA . GLY B 1 26 ? 22.328 -13.977 10.891 1 94.31 26 GLY B CA 1
ATOM 1657 C C . GLY B 1 26 ? 20.844 -13.781 10.656 1 94.31 26 GLY B C 1
ATOM 1658 O O . GLY B 1 26 ? 20.031 -14.641 11.016 1 94.31 26 GLY B O 1
ATOM 1659 N N . SER B 1 27 ? 20.438 -12.68 10.047 1 95.31 27 SER B N 1
ATOM 1660 C CA . SER B 1 27 ? 19.047 -12.398 9.68 1 95.31 27 SER B CA 1
ATOM 1661 C C . SER B 1 27 ? 18.969 -11.641 8.367 1 95.31 27 SER B C 1
ATOM 1663 O O . SER B 1 27 ? 19.969 -11.086 7.898 1 95.31 27 SER B O 1
ATOM 1665 N N . ILE B 1 28 ? 17.844 -11.773 7.73 1 95.88 28 ILE B N 1
ATOM 1666 C CA . ILE B 1 28 ? 17.625 -11.133 6.441 1 95.88 28 ILE B CA 1
ATOM 1667 C C . ILE B 1 28 ? 16.719 -9.906 6.617 1 95.88 28 ILE B C 1
ATOM 1669 O O . ILE B 1 28 ? 15.641 -10.008 7.195 1 95.88 28 ILE B O 1
ATOM 1673 N N . ASN B 1 29 ? 17.219 -8.766 6.223 1 93.06 29 ASN B N 1
ATOM 1674 C CA . ASN B 1 29 ? 16.375 -7.566 6.242 1 93.06 29 ASN B CA 1
ATOM 1675 C C . ASN B 1 29 ? 15.664 -7.363 4.91 1 93.06 29 ASN B C 1
ATOM 1677 O O . ASN B 1 29 ? 15.82 -8.164 3.984 1 93.06 29 ASN B O 1
ATOM 1681 N N . ALA B 1 30 ? 14.875 -6.324 4.797 1 90.62 30 ALA B N 1
ATOM 1682 C CA . ALA B 1 30 ? 14.047 -6.082 3.619 1 90.62 30 ALA B CA 1
ATOM 1683 C C . ALA B 1 30 ? 14.906 -5.855 2.381 1 90.62 30 ALA B C 1
ATOM 1685 O O . ALA B 1 30 ? 14.594 -6.355 1.298 1 90.62 30 ALA B O 1
ATOM 1686 N N . ASP B 1 31 ? 15.945 -5.113 2.578 1 91.38 31 ASP B N 1
ATOM 1687 C CA . ASP B 1 31 ? 16.844 -4.824 1.459 1 91.38 31 ASP B CA 1
ATOM 1688 C C . ASP B 1 31 ? 17.484 -6.102 0.931 1 91.38 31 ASP B C 1
ATOM 1690 O O . ASP B 1 31 ? 17.547 -6.316 -0.281 1 91.38 31 ASP B O 1
ATOM 1694 N N . GLU B 1 32 ? 17.938 -6.848 1.846 1 96.19 32 GLU B N 1
ATOM 1695 C CA . GLU B 1 32 ? 18.562 -8.117 1.472 1 96.19 32 GLU B CA 1
ATOM 1696 C C . GLU B 1 32 ? 17.547 -9.031 0.778 1 96.19 32 GLU B C 1
ATOM 1698 O O . GLU B 1 32 ? 17.875 -9.656 -0.239 1 96.19 32 GLU B O 1
ATOM 1703 N N . LEU B 1 33 ? 16.375 -9.086 1.294 1 96.31 33 LEU B N 1
ATOM 1704 C CA . LEU B 1 33 ? 15.328 -9.906 0.696 1 96.31 33 LEU B CA 1
ATOM 1705 C C . LEU B 1 33 ? 14.969 -9.398 -0.695 1 96.31 33 LEU B C 1
ATOM 1707 O O . LEU B 1 33 ? 14.82 -10.188 -1.632 1 96.31 33 LEU B O 1
ATOM 1711 N N . GLN B 1 34 ? 14.789 -8.125 -0.858 1 95.12 34 GLN B N 1
ATOM 1712 C CA . GLN B 1 34 ? 14.414 -7.547 -2.146 1 95.12 34 GLN B CA 1
ATOM 1713 C C . GLN B 1 34 ? 15.43 -7.922 -3.227 1 95.12 34 GLN B C 1
ATOM 1715 O O . GLN B 1 34 ? 15.047 -8.289 -4.34 1 95.12 34 GLN B O 1
ATOM 1720 N N . HIS B 1 35 ? 16.656 -7.863 -2.887 1 94.81 35 HIS B N 1
ATOM 1721 C CA . HIS B 1 35 ? 17.719 -8.125 -3.85 1 94.81 35 HIS B CA 1
ATOM 1722 C C . HIS B 1 35 ? 17.797 -9.609 -4.191 1 94.81 35 HIS B C 1
ATOM 1724 O O . HIS B 1 35 ? 18.297 -9.984 -5.254 1 94.81 35 HIS B O 1
ATOM 1730 N N . ALA B 1 36 ? 17.375 -10.398 -3.299 1 94.94 36 ALA B N 1
ATOM 1731 C CA . ALA B 1 36 ? 17.453 -11.844 -3.494 1 94.94 36 ALA B CA 1
ATOM 1732 C C . ALA B 1 36 ? 16.297 -12.344 -4.355 1 94.94 36 ALA B C 1
ATOM 1734 O O . ALA B 1 36 ? 16.375 -13.406 -4.977 1 94.94 36 ALA B O 1
ATOM 1735 N N . LEU B 1 37 ? 15.211 -11.602 -4.375 1 95.81 37 LEU B N 1
ATOM 1736 C CA . LEU B 1 37 ? 14.008 -12.016 -5.086 1 95.81 37 LEU B CA 1
ATOM 1737 C C . LEU B 1 37 ? 14 -11.469 -6.512 1 95.81 37 LEU B C 1
ATOM 1739 O O . LEU B 1 37 ? 14.5 -10.367 -6.758 1 95.81 37 LEU B O 1
ATOM 1743 N N . SER B 1 38 ? 13.461 -12.297 -7.375 1 93.94 38 SER B N 1
ATOM 1744 C CA . SER B 1 38 ? 13.383 -11.898 -8.773 1 93.94 38 SER B CA 1
ATOM 1745 C C . SER B 1 38 ? 11.945 -11.969 -9.289 1 93.94 38 SER B C 1
ATOM 1747 O O . SER B 1 38 ? 11.195 -12.875 -8.922 1 93.94 38 SER B O 1
ATOM 1749 N N . ASN B 1 39 ? 11.609 -11.023 -10.156 1 94.75 39 ASN B N 1
ATOM 1750 C CA . ASN B 1 39 ? 10.312 -11.031 -10.828 1 94.75 39 ASN B CA 1
ATOM 1751 C C . ASN B 1 39 ? 10.445 -11.438 -12.289 1 94.75 39 ASN B C 1
ATOM 1753 O O . ASN B 1 39 ? 9.516 -11.227 -13.078 1 94.75 39 ASN B O 1
ATOM 1757 N N . GLY B 1 40 ? 11.555 -11.945 -12.633 1 91.75 40 GLY B N 1
ATOM 1758 C CA . GLY B 1 40 ? 11.805 -12.406 -13.984 1 91.75 40 GLY B CA 1
ATOM 1759 C C . GLY B 1 40 ? 12.273 -11.312 -14.922 1 91.75 40 GLY B C 1
ATOM 1760 O O . GLY B 1 40 ? 12.375 -11.516 -16.125 1 91.75 40 GLY B O 1
ATOM 1761 N N . THR B 1 41 ? 12.398 -10.172 -14.383 1 92.31 41 THR B N 1
ATOM 1762 C CA . THR B 1 41 ? 12.906 -9.039 -15.141 1 92.31 41 THR B CA 1
ATOM 1763 C C . THR B 1 41 ? 14.148 -8.453 -14.469 1 92.31 41 THR B C 1
ATOM 1765 O O . THR B 1 41 ? 14.617 -8.977 -13.453 1 92.31 41 THR B O 1
ATOM 1768 N N . TRP B 1 42 ? 14.734 -7.438 -15.094 1 89.5 42 TRP B N 1
ATOM 1769 C CA . TRP B 1 42 ? 15.914 -6.77 -14.539 1 89.5 42 TRP B CA 1
ATOM 1770 C C . TRP B 1 42 ? 15.5 -5.668 -13.57 1 89.5 42 TRP B C 1
ATOM 1772 O O . TRP B 1 42 ? 16.359 -5.016 -12.969 1 89.5 42 TRP B O 1
ATOM 1782 N N . GLN B 1 43 ? 14.219 -5.57 -13.445 1 87.38 43 GLN B N 1
ATOM 1783 C CA . GLN B 1 43 ? 13.719 -4.535 -12.539 1 87.38 43 GLN B CA 1
ATOM 1784 C C . GLN B 1 43 ? 13.695 -5.035 -11.094 1 87.38 43 GLN B C 1
ATOM 1786 O O . GLN B 1 43 ? 13.539 -6.234 -10.852 1 87.38 43 GLN B O 1
ATOM 1791 N N . PRO B 1 44 ? 13.812 -4.062 -10.219 1 89.12 44 PRO B N 1
ATOM 1792 C CA . PRO B 1 44 ? 13.758 -4.465 -8.812 1 89.12 44 PRO B CA 1
ATOM 1793 C C . PRO B 1 44 ? 12.414 -5.082 -8.43 1 89.12 44 PRO B C 1
ATOM 1795 O O . PRO B 1 44 ? 11.383 -4.723 -9 1 89.12 44 PRO B O 1
ATOM 1798 N N . PHE B 1 45 ? 12.578 -6.012 -7.445 1 95 45 PHE B N 1
ATOM 1799 C CA . PHE B 1 45 ? 11.367 -6.609 -6.891 1 95 45 PHE B CA 1
ATOM 1800 C C . PHE B 1 45 ? 10.5 -5.551 -6.211 1 95 45 PHE B C 1
ATOM 1802 O O . PHE B 1 45 ? 11.023 -4.621 -5.594 1 95 45 PHE B O 1
ATOM 1809 N N . ASN B 1 46 ? 9.211 -5.68 -6.352 1 91.94 46 ASN B N 1
ATOM 1810 C CA . ASN B 1 46 ? 8.258 -4.746 -5.77 1 91.94 46 ASN B CA 1
ATOM 1811 C C . ASN B 1 46 ? 8.469 -4.59 -4.266 1 91.94 46 ASN B C 1
ATOM 1813 O O . ASN B 1 46 ? 8.289 -5.543 -3.504 1 91.94 46 ASN B O 1
ATOM 1817 N N . PRO B 1 47 ? 8.82 -3.408 -3.877 1 88.25 47 PRO B N 1
ATOM 1818 C CA . PRO B 1 47 ? 9.109 -3.236 -2.451 1 88.25 47 PRO B CA 1
ATOM 1819 C C . PRO B 1 47 ? 7.875 -3.451 -1.573 1 88.25 47 PRO B C 1
ATOM 1821 O O . PRO B 1 47 ? 8 -3.885 -0.425 1 88.25 47 PRO B O 1
ATOM 1824 N N . GLU B 1 48 ? 6.727 -3.158 -2.121 1 87.75 48 GLU B N 1
ATOM 1825 C CA . GLU B 1 48 ? 5.508 -3.383 -1.349 1 87.75 48 GLU B CA 1
ATOM 1826 C C . GLU B 1 48 ? 5.293 -4.871 -1.076 1 87.75 48 GLU B C 1
ATOM 1828 O O . GLU B 1 48 ? 4.855 -5.25 0.012 1 87.75 48 GLU B O 1
ATOM 1833 N N . THR B 1 49 ? 5.59 -5.57 -2.047 1 94.12 49 THR B N 1
ATOM 1834 C CA . THR B 1 49 ? 5.453 -7.012 -1.877 1 94.12 49 THR B CA 1
ATOM 1835 C C . THR B 1 49 ? 6.488 -7.539 -0.887 1 94.12 49 THR B C 1
ATOM 1837 O O . THR B 1 49 ? 6.188 -8.422 -0.079 1 94.12 49 THR B O 1
ATOM 1840 N N . VAL B 1 50 ? 7.652 -7.012 -0.905 1 93.12 50 VAL B N 1
ATOM 1841 C CA . VAL B 1 50 ? 8.695 -7.375 0.052 1 93.12 50 VAL B CA 1
ATOM 1842 C C . VAL B 1 50 ? 8.211 -7.086 1.473 1 93.12 50 VAL B C 1
ATOM 1844 O O . VAL B 1 50 ? 8.328 -7.938 2.359 1 93.12 50 VAL B O 1
ATOM 1847 N N . ARG B 1 51 ? 7.66 -5.965 1.684 1 88.06 51 ARG B N 1
ATOM 1848 C CA . ARG B 1 51 ? 7.172 -5.578 3.002 1 88.06 51 ARG B CA 1
ATOM 1849 C C . ARG B 1 51 ? 6.051 -6.504 3.463 1 88.06 51 ARG B C 1
ATOM 1851 O O . ARG B 1 51 ? 5.977 -6.859 4.641 1 88.06 51 ARG B O 1
ATOM 1858 N N . LEU B 1 52 ? 5.223 -6.805 2.5 1 90 52 LEU B N 1
ATOM 1859 C CA . LEU B 1 52 ? 4.145 -7.742 2.793 1 90 52 LEU B CA 1
ATOM 1860 C C . LEU B 1 52 ? 4.703 -9.07 3.303 1 90 52 LEU B C 1
ATOM 1862 O O . LEU B 1 52 ? 4.27 -9.57 4.34 1 90 52 LEU B O 1
ATOM 1866 N N . MET B 1 53 ? 5.727 -9.547 2.621 1 93.62 53 MET B N 1
ATOM 1867 C CA . MET B 1 53 ? 6.324 -10.82 3.008 1 93.62 53 MET B CA 1
ATOM 1868 C C . MET B 1 53 ? 7.07 -10.695 4.332 1 93.62 53 MET B C 1
ATOM 1870 O O . MET B 1 53 ? 6.98 -11.578 5.188 1 93.62 53 MET B O 1
ATOM 1874 N N . MET B 1 54 ? 7.754 -9.594 4.477 1 91.12 54 MET B N 1
ATOM 1875 C CA . MET B 1 54 ? 8.43 -9.336 5.746 1 91.12 54 MET B CA 1
ATOM 1876 C C . MET B 1 54 ? 7.438 -9.359 6.906 1 91.12 54 MET B C 1
ATOM 1878 O O . MET B 1 54 ? 7.688 -9.992 7.93 1 91.12 54 MET B O 1
ATOM 1882 N N . GLY B 1 55 ? 6.371 -8.742 6.684 1 87.62 55 GLY B N 1
ATOM 1883 C CA . GLY B 1 55 ? 5.352 -8.672 7.719 1 87.62 55 GLY B CA 1
ATOM 1884 C C . GLY B 1 55 ? 4.746 -10.023 8.055 1 87.62 55 GLY B C 1
ATOM 1885 O O . GLY B 1 55 ? 4.383 -10.281 9.203 1 87.62 55 GLY B O 1
ATOM 1886 N N . MET B 1 56 ? 4.711 -10.852 7.109 1 90.25 56 MET B N 1
ATOM 1887 C CA . MET B 1 56 ? 4.098 -12.164 7.285 1 90.25 56 MET B CA 1
ATOM 1888 C C . MET B 1 56 ? 5.043 -13.109 8.023 1 90.25 56 MET B C 1
ATOM 1890 O O . MET B 1 56 ? 4.598 -13.961 8.789 1 90.25 56 MET B O 1
ATOM 1894 N N . PHE B 1 57 ? 6.328 -12.922 7.809 1 93.06 57 PHE B N 1
ATOM 1895 C CA . PHE B 1 57 ? 7.23 -13.969 8.273 1 93.06 57 PHE B CA 1
ATOM 1896 C C . PHE B 1 57 ? 8.172 -13.43 9.344 1 93.06 57 PHE B C 1
ATOM 1898 O O . PHE B 1 57 ? 8.914 -14.188 9.969 1 93.06 57 PHE B O 1
ATOM 1905 N N . ASP B 1 58 ? 8.156 -12.141 9.445 1 88.12 58 ASP B N 1
ATOM 1906 C CA . ASP B 1 58 ? 8.914 -11.547 10.547 1 88.12 58 ASP B CA 1
ATOM 1907 C C . ASP B 1 58 ? 8.172 -11.688 11.867 1 88.12 58 ASP B C 1
ATOM 1909 O O . ASP B 1 58 ? 7.461 -10.773 12.289 1 88.12 58 ASP B O 1
ATOM 1913 N N . ARG B 1 59 ? 8.375 -12.68 12.617 1 81.38 59 ARG B N 1
ATOM 1914 C CA . ARG B 1 59 ? 7.645 -12.992 13.836 1 81.38 59 ARG B CA 1
ATOM 1915 C C . ARG B 1 59 ? 8.055 -12.07 14.977 1 81.38 59 ARG B C 1
ATOM 1917 O O . ARG B 1 59 ? 7.273 -11.82 15.898 1 81.38 59 ARG B O 1
ATOM 1924 N N . SER B 1 60 ? 9.234 -11.633 14.914 1 78.69 60 SER B N 1
ATOM 1925 C CA . SER B 1 60 ? 9.742 -10.836 16.016 1 78.69 60 SER B CA 1
ATOM 1926 C C . SER B 1 60 ? 9.492 -9.344 15.781 1 78.69 60 SER B C 1
ATOM 1928 O O . SER B 1 60 ? 9.852 -8.516 16.625 1 78.69 60 SER B O 1
ATOM 1930 N N . ASN B 1 61 ? 8.898 -8.953 14.695 1 77.38 61 ASN B N 1
ATOM 1931 C CA . ASN B 1 61 ? 8.594 -7.574 14.352 1 77.38 61 ASN B CA 1
ATOM 1932 C C . ASN B 1 61 ? 9.812 -6.672 14.5 1 77.38 61 ASN B C 1
ATOM 1934 O O . ASN B 1 61 ? 9.734 -5.602 15.102 1 77.38 61 ASN B O 1
ATOM 1938 N N . ARG B 1 62 ? 10.984 -7.09 14.117 1 79.06 62 ARG B N 1
ATOM 1939 C CA . ARG B 1 62 ? 12.234 -6.34 14.195 1 79.06 62 ARG B CA 1
ATOM 1940 C C . ARG B 1 62 ? 12.719 -5.93 12.805 1 79.06 62 ARG B C 1
ATOM 1942 O O . ARG B 1 62 ? 13.836 -5.438 12.648 1 79.06 62 ARG B O 1
ATOM 1949 N N . GLY B 1 63 ? 11.891 -6.32 11.82 1 82.75 63 GLY B N 1
ATOM 1950 C CA . GLY B 1 63 ? 12.289 -5.988 10.461 1 82.75 63 GLY B CA 1
ATOM 1951 C C . GLY B 1 63 ? 13.273 -6.977 9.867 1 82.75 63 GLY B C 1
ATOM 1952 O O . GLY B 1 63 ? 14.008 -6.648 8.93 1 82.75 63 GLY B O 1
ATOM 1953 N N . GLN B 1 64 ? 13.336 -8.117 10.484 1 90.44 64 GLN B N 1
ATOM 1954 C CA . GLN B 1 64 ? 14.289 -9.133 10.047 1 90.44 64 GLN B CA 1
ATOM 1955 C C . GLN B 1 64 ? 13.641 -10.516 10.016 1 90.44 64 GLN B C 1
ATOM 1957 O O . GLN B 1 64 ? 12.719 -10.789 10.789 1 90.44 64 GLN B O 1
ATOM 1962 N N . ILE B 1 65 ? 14.18 -11.305 9.07 1 94.81 65 ILE B N 1
ATOM 1963 C CA . ILE B 1 65 ? 13.742 -12.695 8.984 1 94.81 65 ILE B CA 1
ATOM 1964 C C . ILE B 1 65 ? 14.875 -13.617 9.43 1 94.81 65 ILE B C 1
ATOM 1966 O O . ILE B 1 65 ? 15.977 -13.57 8.875 1 94.81 65 ILE B O 1
ATOM 1970 N N . SER B 1 66 ? 14.578 -14.398 10.43 1 94.5 66 SER B N 1
ATOM 1971 C CA . SER B 1 66 ? 15.555 -15.375 10.898 1 94.5 66 SER B CA 1
ATOM 1972 C C . SER B 1 66 ? 15.617 -16.578 9.977 1 94.5 66 SER B C 1
ATOM 1974 O O . SER B 1 66 ? 14.727 -16.781 9.141 1 94.5 66 SER B O 1
ATOM 1976 N N . PHE B 1 67 ? 16.734 -17.328 10.195 1 93.12 67 PHE B N 1
ATOM 1977 C CA . PHE B 1 67 ? 16.859 -18.547 9.398 1 93.12 67 PHE B CA 1
ATOM 1978 C C . PHE B 1 67 ? 15.672 -19.484 9.648 1 93.12 67 PHE B C 1
ATOM 1980 O O . PHE B 1 67 ? 15.188 -20.125 8.719 1 93.12 67 PHE B O 1
ATOM 1987 N N . GLU B 1 68 ? 15.258 -19.547 10.781 1 91.44 68 GLU B N 1
ATOM 1988 C CA . GLU B 1 68 ? 14.148 -20.422 11.164 1 91.44 68 GLU B CA 1
ATOM 1989 C C . GLU B 1 68 ? 12.883 -20.062 10.391 1 91.44 68 GLU B C 1
ATOM 1991 O O . GLU B 1 68 ? 12.102 -20.938 10.023 1 91.44 68 GLU B O 1
ATOM 1996 N N . ASP B 1 69 ? 12.734 -18.828 10.141 1 94.31 69 ASP B N 1
ATOM 1997 C CA . ASP B 1 69 ? 11.539 -18.359 9.453 1 94.31 69 ASP B CA 1
ATOM 1998 C C . ASP B 1 69 ? 11.742 -18.359 7.938 1 94.31 69 ASP B C 1
ATOM 2000 O O . ASP B 1 69 ? 10.773 -18.281 7.176 1 94.31 69 ASP B O 1
ATOM 2004 N N . PHE B 1 70 ? 12.984 -18.453 7.629 1 94.94 70 PHE B N 1
ATOM 2005 C CA . PHE B 1 70 ? 13.344 -18.328 6.219 1 94.94 70 PHE B CA 1
ATOM 2006 C C . PHE B 1 70 ? 12.805 -19.516 5.426 1 94.94 70 PHE B C 1
ATOM 2008 O O . PHE B 1 70 ? 12.398 -19.359 4.273 1 94.94 70 PHE B O 1
ATOM 2015 N N . GLY B 1 71 ? 12.859 -20.625 5.992 1 93.38 71 GLY B N 1
ATOM 2016 C CA . GLY B 1 71 ? 12.328 -21.797 5.316 1 93.38 71 GLY B CA 1
ATOM 2017 C C . GLY B 1 71 ? 10.883 -21.641 4.887 1 93.38 71 GLY B C 1
ATOM 2018 O O . GLY B 1 71 ? 10.516 -22 3.762 1 93.38 71 GLY B O 1
ATOM 2019 N N . ALA B 1 72 ? 10.125 -21.125 5.742 1 94.12 72 ALA B N 1
ATOM 2020 C CA . ALA B 1 72 ? 8.711 -20.906 5.445 1 94.12 72 ALA B CA 1
ATOM 2021 C C . ALA B 1 72 ? 8.539 -19.859 4.34 1 94.12 72 ALA B C 1
ATOM 2023 O O . ALA B 1 72 ? 7.699 -20.016 3.455 1 94.12 72 ALA B O 1
ATOM 2024 N N . LEU B 1 73 ? 9.281 -18.828 4.371 1 95.38 73 LEU B N 1
ATOM 2025 C CA . LEU B 1 73 ? 9.25 -17.812 3.326 1 95.38 73 LEU B CA 1
ATOM 2026 C C . LEU B 1 73 ? 9.641 -18.406 1.976 1 95.38 73 LEU B C 1
ATOM 2028 O O . LEU B 1 73 ? 8.992 -18.125 0.964 1 95.38 73 LEU B O 1
ATOM 2032 N N . TRP B 1 74 ? 10.656 -19.172 2.01 1 94.56 74 TRP B N 1
ATOM 2033 C CA . TRP B 1 74 ? 11.109 -19.828 0.79 1 94.56 74 TRP B CA 1
ATOM 2034 C C . TRP B 1 74 ? 10 -20.688 0.179 1 94.56 74 TRP B C 1
ATOM 2036 O O . TRP B 1 74 ? 9.75 -20.609 -1.024 1 94.56 74 TRP B O 1
ATOM 2046 N N . LYS B 1 75 ? 9.422 -21.422 0.988 1 94.62 75 LYS B N 1
ATOM 2047 C CA . LYS B 1 75 ? 8.32 -22.266 0.521 1 94.62 75 LYS B CA 1
ATOM 2048 C C . LYS B 1 75 ? 7.18 -21.422 -0.036 1 94.62 75 LYS B C 1
ATOM 2050 O O . LYS B 1 75 ? 6.609 -21.75 -1.079 1 94.62 75 LYS B O 1
ATOM 2055 N N . TYR B 1 76 ? 6.863 -20.422 0.651 1 95.56 76 TYR B N 1
ATOM 2056 C CA . TYR B 1 76 ? 5.816 -19.484 0.24 1 95.56 76 TYR B CA 1
ATOM 2057 C C . TYR B 1 76 ? 6.09 -18.938 -1.155 1 95.56 76 TYR B C 1
ATOM 2059 O O . TYR B 1 76 ? 5.223 -19 -2.031 1 95.56 76 TYR B O 1
ATOM 2067 N N . VAL B 1 77 ? 7.297 -18.5 -1.399 1 96.12 77 VAL B N 1
ATOM 2068 C CA . VAL B 1 77 ? 7.688 -17.922 -2.682 1 96.12 77 VAL B CA 1
ATOM 2069 C C . VAL B 1 77 ? 7.66 -18.984 -3.764 1 96.12 77 VAL B C 1
ATOM 2071 O O . VAL B 1 77 ? 7.188 -18.75 -4.879 1 96.12 77 VAL B O 1
ATOM 2074 N N . SER B 1 78 ? 8.125 -20.125 -3.414 1 95.25 78 SER B N 1
ATOM 2075 C CA . SER B 1 78 ? 8.141 -21.234 -4.359 1 95.25 78 SER B CA 1
ATOM 2076 C C . SER B 1 78 ? 6.727 -21.625 -4.777 1 95.25 78 SER B C 1
ATOM 2078 O O . SER B 1 78 ? 6.469 -21.891 -5.953 1 95.25 78 SER B O 1
ATOM 2080 N N . ASP B 1 79 ? 5.859 -21.656 -3.83 1 96.5 79 ASP B N 1
ATOM 2081 C CA . ASP B 1 79 ? 4.469 -21.984 -4.121 1 96.5 79 ASP B CA 1
ATOM 2082 C C . ASP B 1 79 ? 3.84 -20.922 -5.035 1 96.5 79 ASP B C 1
ATOM 2084 O O . ASP B 1 79 ? 3.098 -21.266 -5.961 1 96.5 79 ASP B O 1
ATOM 2088 N N . TRP B 1 80 ? 4.094 -19.688 -4.777 1 97.06 80 TRP B N 1
ATOM 2089 C CA . TRP B 1 80 ? 3.586 -18.625 -5.629 1 97.06 80 TRP B CA 1
ATOM 2090 C C . TRP B 1 80 ? 4.164 -18.719 -7.035 1 97.06 80 TRP B C 1
ATOM 2092 O O . TRP B 1 80 ? 3.477 -18.438 -8.016 1 97.06 80 TRP B O 1
ATOM 2102 N N . GLN B 1 81 ? 5.418 -19.078 -7.117 1 96.31 81 GLN B N 1
ATOM 2103 C CA . GLN B 1 81 ? 6.043 -19.219 -8.422 1 96.31 81 GLN B CA 1
ATOM 2104 C C . GLN B 1 81 ? 5.348 -20.312 -9.25 1 96.31 81 GLN B C 1
ATOM 2106 O O . GLN B 1 81 ? 5.066 -20.109 -10.43 1 96.31 81 GLN B O 1
ATOM 2111 N N . ALA B 1 82 ? 5.141 -21.375 -8.594 1 95.75 82 ALA B N 1
ATOM 2112 C CA . ALA B 1 82 ? 4.438 -22.453 -9.273 1 95.75 82 ALA B CA 1
ATOM 2113 C C . ALA B 1 82 ? 3.051 -22.016 -9.727 1 95.75 82 ALA B C 1
ATOM 2115 O O . ALA B 1 82 ? 2.65 -22.266 -10.867 1 95.75 82 ALA B O 1
ATOM 2116 N N . CYS B 1 83 ? 2.371 -21.375 -8.867 1 96.31 83 CYS B N 1
ATOM 2117 C CA . CYS B 1 83 ? 1.042 -20.859 -9.172 1 96.31 83 CYS B CA 1
ATOM 2118 C C . CYS B 1 83 ? 1.089 -19.891 -10.344 1 96.31 83 CYS B C 1
ATOM 2120 O O . CYS B 1 83 ? 0.319 -20.016 -11.297 1 96.31 83 CYS B O 1
ATOM 2122 N N . PHE B 1 84 ? 1.947 -18.969 -10.297 1 97.62 84 PHE B N 1
ATOM 2123 C CA . PHE B 1 84 ? 2.117 -17.953 -11.336 1 97.62 84 PHE B CA 1
ATOM 2124 C C . PHE B 1 84 ? 2.375 -18.609 -12.688 1 97.62 84 PHE B C 1
ATOM 2126 O O . PHE B 1 84 ? 1.737 -18.25 -13.68 1 97.62 84 PHE B O 1
ATOM 2133 N N . HIS B 1 85 ? 3.229 -19.578 -12.703 1 96.62 85 HIS B N 1
ATOM 2134 C CA . HIS B 1 85 ? 3.594 -20.266 -13.938 1 96.62 85 HIS B CA 1
ATOM 2135 C C . HIS B 1 85 ? 2.402 -21.016 -14.523 1 96.62 85 HIS B C 1
ATOM 2137 O O . HIS B 1 85 ? 2.268 -21.109 -15.75 1 96.62 85 HIS B O 1
ATOM 2143 N N . SER B 1 86 ? 1.593 -21.484 -13.711 1 97.25 86 SER B N 1
ATOM 2144 C CA . SER B 1 86 ? 0.436 -22.25 -14.172 1 97.25 86 SER B CA 1
ATOM 2145 C C . SER B 1 86 ? -0.559 -21.344 -14.898 1 97.25 86 SER B C 1
ATOM 2147 O O . SER B 1 86 ? -1.39 -21.828 -15.672 1 97.25 86 SER B O 1
ATOM 2149 N N . PHE B 1 87 ? -0.461 -20.031 -14.695 1 97.56 87 PHE B N 1
ATOM 2150 C CA . PHE B 1 87 ? -1.425 -19.125 -15.312 1 97.56 87 PHE B CA 1
ATOM 2151 C C . PHE B 1 87 ? -0.761 -18.297 -16.391 1 97.56 87 PHE B C 1
ATOM 2153 O O . PHE B 1 87 ? -1.439 -17.578 -17.141 1 97.56 87 PHE B O 1
ATOM 2160 N N . ASP B 1 88 ? 0.553 -18.328 -16.328 1 97.69 88 ASP B N 1
ATOM 2161 C CA . ASP B 1 88 ? 1.282 -17.734 -17.453 1 97.69 88 ASP B CA 1
ATOM 2162 C C . ASP B 1 88 ? 1.272 -18.672 -18.672 1 97.69 88 ASP B C 1
ATOM 2164 O O . ASP B 1 88 ? 2.299 -19.25 -19.016 1 97.69 88 ASP B O 1
ATOM 2168 N N . LEU B 1 89 ? 0.176 -18.641 -19.391 1 96.94 89 LEU B N 1
ATOM 2169 C CA . LEU B 1 89 ? -0.124 -19.672 -20.391 1 96.94 89 LEU B CA 1
ATOM 2170 C C . LEU B 1 89 ? 0.795 -19.531 -21.594 1 96.94 89 LEU B C 1
ATOM 2172 O O . LEU B 1 89 ? 1.092 -20.516 -22.266 1 96.94 89 LEU B O 1
ATOM 2176 N N . ASP B 1 90 ? 1.273 -18.328 -21.922 1 97.12 90 ASP B N 1
ATOM 2177 C CA . ASP B 1 90 ? 2.133 -18.125 -23.094 1 97.12 90 ASP B CA 1
ATOM 2178 C C . ASP B 1 90 ? 3.605 -18.094 -22.688 1 97.12 90 ASP B C 1
ATOM 2180 O O . ASP B 1 90 ? 4.473 -17.781 -23.5 1 97.12 90 ASP B O 1
ATOM 2184 N N . ASN B 1 91 ? 3.895 -18.328 -21.422 1 96.25 91 ASN B N 1
ATOM 2185 C CA . ASN B 1 91 ? 5.246 -18.375 -20.875 1 96.25 91 ASN B CA 1
ATOM 2186 C C . ASN B 1 91 ? 6.016 -17.094 -21.156 1 96.25 91 ASN B C 1
ATOM 2188 O O . ASN B 1 91 ? 7.195 -17.125 -21.5 1 96.25 91 ASN B O 1
ATOM 2192 N N . SER B 1 92 ? 5.277 -15.945 -21.031 1 95.88 92 SER B N 1
ATOM 2193 C CA . SER B 1 92 ? 5.887 -14.648 -21.312 1 95.88 92 SER B CA 1
ATOM 2194 C C . SER B 1 92 ? 6.617 -14.102 -20.094 1 95.88 92 SER B C 1
ATOM 2196 O O . SER B 1 92 ? 7.34 -13.109 -20.188 1 95.88 92 SER B O 1
ATOM 2198 N N . GLY B 1 93 ? 6.414 -14.75 -18.984 1 96.19 93 GLY B N 1
ATOM 2199 C CA . GLY B 1 93 ? 7.023 -14.25 -17.766 1 96.19 93 GLY B CA 1
ATOM 2200 C C . GLY B 1 93 ? 6.191 -13.188 -17.062 1 96.19 93 GLY B C 1
ATOM 2201 O O . GLY B 1 93 ? 6.652 -12.547 -16.125 1 96.19 93 GLY B O 1
ATOM 2202 N N . ASN B 1 94 ? 5.031 -12.977 -17.562 1 97.19 94 ASN B N 1
ATOM 2203 C CA . ASN B 1 94 ? 4.066 -12.039 -16.984 1 97.19 94 ASN B CA 1
ATOM 2204 C C . ASN B 1 94 ? 2.631 -12.523 -17.203 1 97.19 94 ASN B C 1
ATOM 2206 O O . ASN B 1 94 ? 2.396 -13.5 -17.906 1 97.19 94 ASN B O 1
ATOM 2210 N N . ILE B 1 95 ? 1.725 -11.898 -16.484 1 97.88 95 ILE B N 1
ATOM 2211 C CA . ILE B 1 95 ? 0.316 -12.281 -16.531 1 97.88 95 ILE B CA 1
ATOM 2212 C C . ILE B 1 95 ? -0.489 -11.18 -17.219 1 97.88 95 ILE B C 1
ATOM 2214 O O . ILE B 1 95 ? -0.441 -10.016 -16.812 1 97.88 95 ILE B O 1
ATOM 2218 N N . ASP B 1 96 ? -1.134 -11.516 -18.328 1 97.88 96 ASP B N 1
ATOM 2219 C CA . ASP B 1 96 ? -2.002 -10.539 -18.969 1 97.88 96 ASP B CA 1
ATOM 2220 C C . ASP B 1 96 ? -3.406 -10.562 -18.359 1 97.88 96 ASP B C 1
ATOM 2222 O O . ASP B 1 96 ? -3.67 -11.328 -17.438 1 97.88 96 ASP B O 1
ATOM 2226 N N . ARG B 1 97 ? -4.285 -9.711 -18.891 1 97.88 97 ARG B N 1
ATOM 2227 C CA . ARG B 1 97 ? -5.617 -9.539 -18.328 1 97.88 97 ARG B CA 1
ATOM 2228 C C . ARG B 1 97 ? -6.391 -10.852 -18.344 1 97.88 97 ARG B C 1
ATOM 2230 O O . ARG B 1 97 ? -7.031 -11.211 -17.344 1 97.88 97 ARG B O 1
ATOM 2237 N N . GLN B 1 98 ? -6.371 -11.508 -19.438 1 97.94 98 GLN B N 1
ATOM 2238 C CA . GLN B 1 98 ? -7.113 -12.766 -19.562 1 97.94 98 GLN B CA 1
ATOM 2239 C C . GLN B 1 98 ? -6.562 -13.828 -18.625 1 97.94 98 GLN B C 1
ATOM 2241 O O . GLN B 1 98 ? -7.328 -14.539 -17.969 1 97.94 98 GLN B O 1
ATOM 2246 N N . GLU B 1 99 ? -5.293 -13.93 -18.609 1 98.56 99 GLU B N 1
ATOM 2247 C CA . GLU B 1 99 ? -4.652 -14.875 -17.703 1 98.56 99 GLU B CA 1
ATOM 2248 C C . GLU B 1 99 ? -4.957 -14.539 -16.234 1 98.56 99 GLU B C 1
ATOM 2250 O O . GLU B 1 99 ? -5.172 -15.438 -15.422 1 98.56 99 GLU B O 1
ATOM 2255 N N . PHE B 1 100 ? -4.973 -13.273 -15.984 1 98.44 100 PHE B N 1
ATOM 2256 C CA . PHE B 1 100 ? -5.297 -12.82 -14.641 1 98.44 100 PHE B CA 1
ATOM 2257 C C . PHE B 1 100 ? -6.727 -13.203 -14.266 1 98.44 100 PHE B C 1
ATOM 2259 O O . PHE B 1 100 ? -6.973 -13.711 -13.172 1 98.44 100 PHE B O 1
ATOM 2266 N N . LYS B 1 101 ? -7.598 -12.992 -15.141 1 98.12 101 LYS B N 1
ATOM 2267 C CA . LYS B 1 101 ? -9 -13.367 -14.945 1 98.12 101 LYS B CA 1
ATOM 2268 C C . LYS B 1 101 ? -9.133 -14.859 -14.656 1 98.12 101 LYS B C 1
ATOM 2270 O O . LYS B 1 101 ? -9.852 -15.25 -13.734 1 98.12 101 LYS B O 1
ATOM 2275 N N . LEU B 1 102 ? -8.469 -15.648 -15.398 1 97.69 102 LEU B N 1
ATOM 2276 C CA . LEU B 1 102 ? -8.484 -17.094 -15.211 1 97.69 102 LEU B CA 1
ATOM 2277 C C . LEU B 1 102 ? -7.953 -17.469 -13.836 1 97.69 102 LEU B C 1
ATOM 2279 O O . LEU B 1 102 ? -8.516 -18.328 -13.156 1 97.69 102 LEU B O 1
ATOM 2283 N N . ALA B 1 103 ? -6.891 -16.828 -13.461 1 97.94 103 ALA B N 1
ATOM 2284 C CA . ALA B 1 103 ? -6.301 -17.094 -12.148 1 97.94 103 ALA B CA 1
ATOM 2285 C C . ALA B 1 103 ? -7.305 -16.828 -11.031 1 97.94 103 ALA B C 1
ATOM 2287 O O . ALA B 1 103 ? -7.543 -17.688 -10.18 1 97.94 103 ALA B O 1
ATOM 2288 N N . LEU B 1 104 ? -7.883 -15.617 -11.062 1 98 104 LEU B N 1
ATOM 2289 C CA . LEU B 1 104 ? -8.828 -15.227 -10.023 1 98 104 LEU B CA 1
ATOM 2290 C C . LEU B 1 104 ? -10.031 -16.172 -10 1 98 104 LEU B C 1
ATOM 2292 O O . LEU B 1 104 ? -10.508 -16.547 -8.93 1 98 104 LEU B O 1
ATOM 2296 N N . HIS B 1 105 ? -10.445 -16.562 -11.156 1 97.38 105 HIS B N 1
ATOM 2297 C CA . HIS B 1 105 ? -11.539 -17.516 -11.25 1 97.38 105 HIS B CA 1
ATOM 2298 C C . HIS B 1 105 ? -11.164 -18.844 -10.602 1 97.38 105 HIS B C 1
ATOM 2300 O O . HIS B 1 105 ? -11.953 -19.422 -9.844 1 97.38 105 HIS B O 1
ATOM 2306 N N . ASN B 1 106 ? -10.039 -19.297 -10.898 1 97.06 106 ASN B N 1
ATOM 2307 C CA . ASN B 1 106 ? -9.562 -20.562 -10.344 1 97.06 106 ASN B CA 1
ATOM 2308 C C . ASN B 1 106 ? -9.414 -20.484 -8.828 1 97.06 106 ASN B C 1
ATOM 2310 O O . ASN B 1 106 ? -9.586 -21.484 -8.133 1 97.06 106 ASN B O 1
ATOM 2314 N N . PHE B 1 107 ? -9.086 -19.297 -8.367 1 97 107 PHE B N 1
ATOM 2315 C CA . PHE B 1 107 ? -8.953 -19.094 -6.926 1 97 107 PHE B CA 1
ATOM 2316 C C . PHE B 1 107 ? -10.328 -19.047 -6.266 1 97 107 PHE B C 1
ATOM 2318 O O . PHE B 1 107 ? -10.43 -19.016 -5.035 1 97 107 PHE B O 1
ATOM 2325 N N . GLY B 1 108 ? -11.383 -18.953 -7.016 1 96.31 108 GLY B N 1
ATOM 2326 C CA . GLY B 1 108 ? -12.727 -18.984 -6.473 1 96.31 108 GLY B CA 1
ATOM 2327 C C . GLY B 1 108 ? -13.414 -17.641 -6.484 1 96.31 108 GLY B C 1
ATOM 2328 O O . GLY B 1 108 ? -14.484 -17.469 -5.902 1 96.31 108 GLY B O 1
ATOM 2329 N N . TYR B 1 109 ? -12.758 -16.734 -7.137 1 96.75 109 TYR B N 1
ATOM 2330 C CA . TYR B 1 109 ? -13.352 -15.406 -7.195 1 96.75 109 TYR B CA 1
ATOM 2331 C C . TYR B 1 109 ? -14.219 -15.25 -8.438 1 96.75 109 TYR B C 1
ATOM 2333 O O . TYR B 1 109 ? -13.867 -15.734 -9.516 1 96.75 109 TYR B O 1
ATOM 2341 N N . ARG B 1 110 ? -15.312 -14.703 -8.242 1 92.94 110 ARG B N 1
ATOM 2342 C CA . ARG B 1 110 ? -16.188 -14.328 -9.344 1 92.94 110 ARG B CA 1
ATOM 2343 C C . ARG B 1 110 ? -16.312 -12.812 -9.461 1 92.94 110 ARG B C 1
ATOM 2345 O O . ARG B 1 110 ? -17.219 -12.211 -8.898 1 92.94 110 ARG B O 1
ATOM 2352 N N . ILE B 1 111 ? -15.406 -12.266 -10.102 1 94.5 111 ILE B N 1
ATOM 2353 C CA . ILE B 1 111 ? -15.211 -10.82 -10.195 1 94.5 111 ILE B CA 1
ATOM 2354 C C . ILE B 1 111 ? -15.578 -10.344 -11.602 1 94.5 111 ILE B C 1
ATOM 2356 O O . ILE B 1 111 ? -15.281 -11.016 -12.586 1 94.5 111 ILE B O 1
ATOM 2360 N N . SER B 1 112 ? -16.219 -9.219 -11.695 1 96.88 112 SER B N 1
ATOM 2361 C CA . SER B 1 112 ? -16.641 -8.648 -12.977 1 96.88 112 SER B CA 1
ATOM 2362 C C . SER B 1 112 ? -15.422 -8.219 -13.805 1 96.88 112 SER B C 1
ATOM 2364 O O . SER B 1 112 ? -14.344 -7.98 -13.25 1 96.88 112 SER B O 1
ATOM 2366 N N . ASP B 1 113 ? -15.648 -8.047 -15.102 1 97.19 113 ASP B N 1
ATOM 2367 C CA . ASP B 1 113 ? -14.602 -7.582 -16 1 97.19 113 ASP B CA 1
ATOM 2368 C C . ASP B 1 113 ? -14.148 -6.168 -15.633 1 97.19 113 ASP B C 1
ATOM 2370 O O . ASP B 1 113 ? -12.969 -5.836 -15.758 1 97.19 113 ASP B O 1
ATOM 2374 N N . THR B 1 114 ? -15.078 -5.43 -15.195 1 96.56 114 THR B N 1
ATOM 2375 C CA . THR B 1 114 ? -14.766 -4.059 -14.812 1 96.56 114 THR B CA 1
ATOM 2376 C C . THR B 1 114 ? -13.773 -4.031 -13.656 1 96.56 114 THR B C 1
ATOM 2378 O O . THR B 1 114 ? -12.781 -3.299 -13.703 1 96.56 114 THR B O 1
ATOM 2381 N N . LEU B 1 115 ? -14.031 -4.812 -12.68 1 96.81 115 LEU B N 1
ATOM 2382 C CA . LEU B 1 115 ? -13.141 -4.855 -11.523 1 96.81 115 LEU B CA 1
ATOM 2383 C C . LEU B 1 115 ? -11.805 -5.492 -11.891 1 96.81 115 LEU B C 1
ATOM 2385 O O . LEU B 1 115 ? -10.75 -5.066 -11.406 1 96.81 115 LEU B O 1
ATOM 2389 N N . ILE B 1 116 ? -11.82 -6.465 -12.758 1 97.62 116 ILE B N 1
ATOM 2390 C CA . ILE B 1 116 ? -10.578 -7.07 -13.227 1 97.62 116 ILE B CA 1
ATOM 2391 C C . ILE B 1 116 ? -9.727 -6.016 -13.93 1 97.62 116 ILE B C 1
ATOM 2393 O O . ILE B 1 116 ? -8.523 -5.922 -13.68 1 97.62 116 ILE B O 1
ATOM 2397 N N . ASN B 1 117 ? -10.344 -5.258 -14.75 1 96.75 117 ASN B N 1
ATOM 2398 C CA . ASN B 1 117 ? -9.633 -4.188 -15.445 1 96.75 117 ASN B CA 1
ATOM 2399 C C . ASN B 1 117 ? -9.016 -3.195 -14.461 1 96.75 117 ASN B C 1
ATOM 2401 O O . ASN B 1 117 ? -7.883 -2.756 -14.648 1 96.75 117 ASN B O 1
ATOM 2405 N N . LEU B 1 118 ? -9.773 -2.9 -13.484 1 95.12 118 LEU B N 1
ATOM 2406 C CA . LEU B 1 118 ? -9.289 -1.99 -12.453 1 95.12 118 LEU B CA 1
ATOM 2407 C C . LEU B 1 118 ? -8.07 -2.57 -11.742 1 95.12 118 LEU B C 1
ATOM 2409 O O . LEU B 1 118 ? -7.082 -1.87 -11.531 1 95.12 118 LEU B O 1
ATOM 2413 N N . MET B 1 119 ? -8.141 -3.822 -11.422 1 96.31 119 MET B N 1
ATOM 2414 C CA . MET B 1 119 ? -7.031 -4.473 -10.734 1 96.31 119 MET B CA 1
ATOM 2415 C C . MET B 1 119 ? -5.805 -4.551 -11.641 1 96.31 119 MET B C 1
ATOM 2417 O O . MET B 1 119 ? -4.684 -4.289 -11.188 1 96.31 119 MET B O 1
ATOM 2421 N N . VAL B 1 120 ? -6.008 -4.887 -12.875 1 96.69 120 VAL B N 1
ATOM 2422 C CA . VAL B 1 120 ? -4.891 -4.969 -13.812 1 96.69 120 VAL B CA 1
ATOM 2423 C C . VAL B 1 120 ? -4.203 -3.609 -13.914 1 96.69 120 VAL B C 1
ATOM 2425 O O . VAL B 1 120 ? -2.975 -3.52 -13.844 1 96.69 120 VAL B O 1
ATOM 2428 N N . LYS B 1 121 ? -4.988 -2.627 -14.07 1 92.5 121 LYS B N 1
ATOM 2429 C CA . LYS B 1 121 ? -4.434 -1.279 -14.172 1 92.5 121 LYS B CA 1
ATOM 2430 C C . LYS B 1 121 ? -3.646 -0.914 -12.922 1 92.5 121 LYS B C 1
ATOM 2432 O O . LYS B 1 121 ? -2.547 -0.363 -13.008 1 92.5 121 LYS B O 1
ATOM 2437 N N . LYS B 1 122 ? -4.176 -1.217 -11.812 1 91.44 122 LYS B N 1
ATOM 2438 C CA . LYS B 1 122 ? -3.566 -0.873 -10.531 1 91.44 122 LYS B CA 1
ATOM 2439 C C . LYS B 1 122 ? -2.229 -1.585 -10.352 1 91.44 122 LYS B C 1
ATOM 2441 O O . LYS B 1 122 ? -1.276 -1.004 -9.828 1 91.44 122 LYS B O 1
ATOM 2446 N N . PHE B 1 123 ? -2.135 -2.795 -10.766 1 93.62 123 PHE B N 1
ATOM 2447 C CA . PHE B 1 123 ? -0.971 -3.602 -10.422 1 93.62 123 PHE B CA 1
ATOM 2448 C C . PHE B 1 123 ? -0.034 -3.742 -11.617 1 93.62 123 PHE B C 1
ATOM 2450 O O . PHE B 1 123 ? 1 -4.41 -11.523 1 93.62 123 PHE B O 1
ATOM 2457 N N . ASP B 1 124 ? -0.476 -3.125 -12.711 1 92.62 124 ASP B N 1
ATOM 2458 C CA . ASP B 1 124 ? 0.408 -2.99 -13.859 1 92.62 124 ASP B CA 1
ATOM 2459 C C . ASP B 1 124 ? 1.412 -1.858 -13.656 1 92.62 124 ASP B C 1
ATOM 2461 O O . ASP B 1 124 ? 1.151 -0.714 -14.031 1 92.62 124 ASP B O 1
ATOM 2465 N N . ARG B 1 125 ? 2.547 -2.215 -13.148 1 85.38 125 ARG B N 1
ATOM 2466 C CA . ARG B 1 125 ? 3.521 -1.243 -12.664 1 85.38 125 ARG B CA 1
ATOM 2467 C C . ARG B 1 125 ? 4.105 -0.431 -13.812 1 85.38 125 ARG B C 1
ATOM 2469 O O . ARG B 1 125 ? 4.43 0.747 -13.648 1 85.38 125 ARG B O 1
ATOM 2476 N N . TYR B 1 126 ? 4.094 -0.962 -15.008 1 83.44 126 TYR B N 1
ATOM 2477 C CA . TYR B 1 126 ? 4.812 -0.295 -16.094 1 83.44 126 TYR B CA 1
ATOM 2478 C C . TYR B 1 126 ? 3.869 0.06 -17.234 1 83.44 126 TYR B C 1
ATOM 2480 O O . TYR B 1 126 ? 4.312 0.495 -18.297 1 83.44 126 TYR B O 1
ATOM 2488 N N . GLY B 1 127 ? 2.572 -0.173 -17.062 1 86.25 127 GLY B N 1
ATOM 2489 C CA . GLY B 1 127 ? 1.58 0.242 -18.047 1 86.25 127 GLY B CA 1
ATOM 2490 C C . GLY B 1 127 ? 1.62 -0.579 -19.312 1 86.25 127 GLY B C 1
ATOM 2491 O O . GLY B 1 127 ? 1.4 -0.05 -20.406 1 86.25 127 GLY B O 1
ATOM 2492 N N . ASN B 1 128 ? 1.963 -1.815 -19.203 1 90.62 128 ASN B N 1
ATOM 2493 C CA . ASN B 1 128 ? 2.084 -2.684 -20.375 1 90.62 128 ASN B CA 1
ATOM 2494 C C . ASN B 1 128 ? 0.86 -3.584 -20.531 1 90.62 128 ASN B C 1
ATOM 2496 O O . ASN B 1 128 ? 0.817 -4.43 -21.422 1 90.62 128 ASN B O 1
ATOM 2500 N N . GLY B 1 129 ? -0.045 -3.482 -19.625 1 93.12 129 GLY B N 1
ATOM 2501 C CA . GLY B 1 129 ? -1.209 -4.355 -19.672 1 93.12 129 GLY B CA 1
ATOM 2502 C C . GLY B 1 129 ? -0.942 -5.73 -19.094 1 93.12 129 GLY B C 1
ATOM 2503 O O . GLY B 1 129 ? -1.696 -6.672 -19.344 1 93.12 129 GLY B O 1
ATOM 2504 N N . THR B 1 130 ? 0.214 -5.859 -18.453 1 96.25 130 THR B N 1
ATOM 2505 C CA . THR B 1 130 ? 0.594 -7.133 -17.859 1 96.25 130 THR B CA 1
ATOM 2506 C C . THR B 1 130 ? 1.035 -6.938 -16.406 1 96.25 130 THR B C 1
ATOM 2508 O O . THR B 1 130 ? 1.355 -5.82 -15.992 1 96.25 130 THR B O 1
ATOM 2511 N N . ILE B 1 131 ? 0.97 -8.055 -15.641 1 97.06 131 ILE B N 1
ATOM 2512 C CA . ILE B 1 131 ? 1.34 -8.055 -14.234 1 97.06 131 ILE B CA 1
ATOM 2513 C C . ILE B 1 131 ? 2.549 -8.961 -14.016 1 97.06 131 ILE B C 1
ATOM 2515 O O . ILE B 1 131 ? 2.564 -10.109 -14.469 1 97.06 131 ILE B O 1
ATOM 2519 N N . LEU B 1 132 ? 3.547 -8.391 -13.398 1 97.31 132 LEU B N 1
ATOM 2520 C CA . LEU B 1 132 ? 4.734 -9.18 -13.078 1 97.31 132 LEU B CA 1
ATOM 2521 C C . LEU B 1 132 ? 4.484 -10.086 -11.883 1 97.31 132 LEU B C 1
ATOM 2523 O O . LEU B 1 132 ? 3.473 -9.945 -11.188 1 97.31 132 LEU B O 1
ATOM 2527 N N . PHE B 1 133 ? 5.359 -10.984 -11.695 1 97.75 133 PHE B N 1
ATOM 2528 C CA . PHE B 1 133 ? 5.246 -12.016 -10.664 1 97.75 133 PHE B CA 1
ATOM 2529 C C . PHE B 1 133 ? 5 -11.383 -9.305 1 97.75 133 PHE B C 1
ATOM 2531 O O . PHE B 1 133 ? 4.051 -11.75 -8.609 1 97.75 133 PHE B O 1
ATOM 2538 N N . ASP B 1 134 ? 5.859 -10.445 -8.875 1 97.5 134 ASP B N 1
ATOM 2539 C CA . ASP B 1 134 ? 5.785 -9.797 -7.57 1 97.5 134 ASP B CA 1
ATOM 2540 C C . ASP B 1 134 ? 4.48 -9.016 -7.418 1 97.5 134 ASP B C 1
ATOM 2542 O O . ASP B 1 134 ? 3.846 -9.055 -6.363 1 97.5 134 ASP B O 1
ATOM 2546 N N . ASP B 1 135 ? 4.043 -8.438 -8.484 1 96.44 135 ASP B N 1
ATOM 2547 C CA . ASP B 1 135 ? 2.787 -7.691 -8.469 1 96.44 135 ASP B CA 1
ATOM 2548 C C . ASP B 1 135 ? 1.59 -8.633 -8.391 1 96.44 135 ASP B C 1
ATOM 2550 O O . ASP B 1 135 ? 0.571 -8.305 -7.777 1 96.44 135 ASP B O 1
ATOM 2554 N N . PHE B 1 136 ? 1.772 -9.742 -9.039 1 98.06 136 PHE B N 1
ATOM 2555 C CA . PHE B 1 136 ? 0.743 -10.773 -8.984 1 98.06 136 PHE B CA 1
ATOM 2556 C C . PHE B 1 136 ? 0.513 -11.234 -7.547 1 98.06 136 PHE B C 1
ATOM 2558 O O . PHE B 1 136 ? -0.63 -11.328 -7.098 1 98.06 136 PHE B O 1
ATOM 2565 N N . ILE B 1 137 ? 1.578 -11.508 -6.867 1 97.38 137 ILE B N 1
ATOM 2566 C CA . ILE B 1 137 ? 1.479 -11.906 -5.469 1 97.38 137 ILE B CA 1
ATOM 2567 C C . ILE B 1 137 ? 0.725 -10.844 -4.676 1 97.38 137 ILE B C 1
ATOM 2569 O O . ILE B 1 137 ? -0.228 -11.148 -3.957 1 97.38 137 ILE B O 1
ATOM 2573 N N . GLN B 1 138 ? 1.171 -9.625 -4.84 1 94.94 138 GLN B N 1
ATOM 2574 C CA . GLN B 1 138 ? 0.554 -8.523 -4.105 1 94.94 138 GLN B CA 1
ATOM 2575 C C . GLN B 1 138 ? -0.941 -8.438 -4.398 1 94.94 138 GLN B C 1
ATOM 2577 O O . GLN B 1 138 ? -1.754 -8.32 -3.479 1 94.94 138 GLN B O 1
ATOM 2582 N N . ALA B 1 139 ? -1.272 -8.508 -5.629 1 96.38 139 ALA B N 1
ATOM 2583 C CA . ALA B 1 139 ? -2.666 -8.391 -6.047 1 96.38 139 ALA B CA 1
ATOM 2584 C C . ALA B 1 139 ? -3.529 -9.461 -5.395 1 96.38 139 ALA B C 1
ATOM 2586 O O . ALA B 1 139 ? -4.602 -9.172 -4.859 1 96.38 139 ALA B O 1
ATOM 2587 N N . CYS B 1 140 ? -3.057 -10.641 -5.461 1 97.06 140 CYS B N 1
ATOM 2588 C CA . CYS B 1 140 ? -3.818 -11.773 -4.938 1 97.06 140 CYS B CA 1
ATOM 2589 C C . CYS B 1 140 ? -3.936 -11.695 -3.42 1 97.06 140 CYS B C 1
ATOM 2591 O O . CYS B 1 140 ? -5 -11.969 -2.859 1 97.06 140 CYS B O 1
ATOM 2593 N N . VAL B 1 141 ? -2.885 -11.352 -2.789 1 95.06 141 VAL B N 1
ATOM 2594 C CA . VAL B 1 141 ? -2.887 -11.266 -1.332 1 95.06 141 VAL B CA 1
ATOM 2595 C C . VAL B 1 141 ? -3.814 -10.141 -0.882 1 95.06 141 VAL B C 1
ATOM 2597 O O . VAL B 1 141 ? -4.609 -10.312 0.042 1 95.06 141 VAL B O 1
ATOM 2600 N N . VAL B 1 142 ? -3.715 -9.016 -1.488 1 93.75 142 VAL B N 1
ATOM 2601 C CA . VAL B 1 142 ? -4.57 -7.887 -1.15 1 93.75 142 VAL B CA 1
ATOM 2602 C C . VAL B 1 142 ? -6.035 -8.266 -1.366 1 93.75 142 VAL B C 1
ATOM 2604 O O . VAL B 1 142 ? -6.883 -8.016 -0.504 1 93.75 142 VAL B O 1
ATOM 2607 N N . LEU B 1 143 ? -6.348 -8.852 -2.482 1 96.19 143 LEU B N 1
ATOM 2608 C CA . LEU B 1 143 ? -7.711 -9.281 -2.77 1 96.19 143 LEU B CA 1
ATOM 2609 C C . LEU B 1 143 ? -8.219 -10.242 -1.696 1 96.19 143 LEU B C 1
ATOM 2611 O O . LEU B 1 143 ? -9.336 -10.094 -1.203 1 96.19 143 LEU B O 1
ATOM 2615 N N . HIS B 1 144 ? -7.441 -11.188 -1.393 1 96.06 144 HIS B N 1
ATOM 2616 C CA . HIS B 1 144 ? -7.812 -12.164 -0.377 1 96.06 144 HIS B CA 1
ATOM 2617 C C . HIS B 1 144 ? -8.094 -11.492 0.961 1 96.06 144 HIS B C 1
ATOM 2619 O O . HIS B 1 144 ? -9.086 -11.812 1.625 1 96.06 144 HIS B O 1
ATOM 2625 N N . THR B 1 145 ? -7.238 -10.633 1.379 1 94.31 145 THR B N 1
ATOM 2626 C CA . THR B 1 145 ? -7.383 -9.953 2.66 1 94.31 145 THR B CA 1
ATOM 2627 C C . THR B 1 145 ? -8.641 -9.094 2.68 1 94.31 145 THR B C 1
ATOM 2629 O O . THR B 1 145 ? -9.383 -9.094 3.666 1 94.31 145 THR B O 1
ATOM 2632 N N . LEU B 1 146 ? -8.867 -8.359 1.601 1 94.69 146 LEU B N 1
ATOM 2633 C CA . LEU B 1 146 ? -10.07 -7.543 1.497 1 94.69 146 LEU B CA 1
ATOM 2634 C C . LEU B 1 146 ? -11.328 -8.414 1.534 1 94.69 146 LEU B C 1
ATOM 2636 O O . LEU B 1 146 ? -12.312 -8.055 2.182 1 94.69 146 LEU B O 1
ATOM 2640 N N . THR B 1 147 ? -11.266 -9.508 0.868 1 96.19 147 THR B N 1
ATOM 2641 C CA . THR B 1 147 ? -12.391 -10.438 0.856 1 96.19 147 THR B CA 1
ATOM 2642 C C . THR B 1 147 ? -12.672 -10.969 2.26 1 96.19 147 THR B C 1
ATOM 2644 O O . THR B 1 147 ? -13.82 -11.031 2.688 1 96.19 147 THR B O 1
ATOM 2647 N N . SER B 1 148 ? -11.633 -11.336 2.953 1 95.56 148 SER B N 1
ATOM 2648 C CA . SER B 1 148 ? -11.797 -11.812 4.324 1 95.56 148 SER B CA 1
ATOM 2649 C C . SER B 1 148 ? -12.414 -10.734 5.211 1 95.56 148 SER B C 1
ATOM 2651 O O . SER B 1 148 ? -13.312 -11.023 6.008 1 95.56 148 SER B O 1
ATOM 2653 N N . ALA B 1 149 ? -11.906 -9.547 5.09 1 94.75 149 ALA B N 1
ATOM 2654 C CA . ALA B 1 149 ? -12.453 -8.43 5.855 1 94.75 149 ALA B CA 1
ATOM 2655 C C . ALA B 1 149 ? -13.93 -8.219 5.543 1 94.75 149 ALA B C 1
ATOM 2657 O O . ALA B 1 149 ? -14.734 -7.988 6.449 1 94.75 149 ALA B O 1
ATOM 2658 N N . PHE B 1 150 ? -14.266 -8.289 4.277 1 96.69 150 PHE B N 1
ATOM 2659 C CA . PHE B 1 150 ? -15.648 -8.133 3.846 1 96.69 150 PHE B CA 1
ATOM 2660 C C . PHE B 1 150 ? -16.531 -9.227 4.445 1 96.69 150 PHE B C 1
ATOM 2662 O O . PHE B 1 150 ? -17.625 -8.945 4.934 1 96.69 150 PHE B O 1
ATOM 2669 N N . ARG B 1 151 ? -16.047 -10.383 4.406 1 96.38 151 ARG B N 1
ATOM 2670 C CA . ARG B 1 151 ? -16.797 -11.547 4.871 1 96.38 151 ARG B CA 1
ATOM 2671 C C . ARG B 1 151 ? -17.125 -11.43 6.355 1 96.38 151 ARG B C 1
ATOM 2673 O O . ARG B 1 151 ? -18.156 -11.922 6.809 1 96.38 151 ARG B O 1
ATOM 2680 N N . MET B 1 152 ? -16.266 -10.797 7.102 1 95.19 152 MET B N 1
ATOM 2681 C CA . MET B 1 152 ? -16.5 -10.602 8.531 1 95.19 152 MET B CA 1
ATOM 2682 C C . MET B 1 152 ? -17.766 -9.797 8.773 1 95.19 152 MET B C 1
ATOM 2684 O O . MET B 1 152 ? -18.438 -9.977 9.789 1 95.19 152 MET B O 1
ATOM 2688 N N . TYR B 1 153 ? -18.141 -9.008 7.828 1 95.38 153 TYR B N 1
ATOM 2689 C CA . TYR B 1 153 ? -19.328 -8.172 7.965 1 95.38 153 TYR B CA 1
ATOM 2690 C C . TYR B 1 153 ? -20.5 -8.734 7.16 1 95.38 153 TYR B C 1
ATOM 2692 O O . TYR B 1 153 ? -21.656 -8.336 7.355 1 95.38 153 TYR B O 1
ATOM 2700 N N . ASP B 1 154 ? -20.156 -9.641 6.238 1 96.62 154 ASP B N 1
ATOM 2701 C CA . ASP B 1 154 ? -21.172 -10.281 5.414 1 96.62 154 ASP B CA 1
ATOM 2702 C C . ASP B 1 154 ? -21.672 -11.562 6.062 1 96.62 154 ASP B C 1
ATOM 2704 O O . ASP B 1 154 ? -21.547 -12.648 5.492 1 96.62 154 ASP B O 1
ATOM 2708 N N . THR B 1 155 ? -22.406 -11.453 7.082 1 94 155 THR B N 1
ATOM 2709 C CA . THR B 1 155 ? -22.766 -12.578 7.945 1 94 155 THR B CA 1
ATOM 2710 C C . THR B 1 155 ? -23.766 -13.492 7.25 1 94 155 THR B C 1
ATOM 2712 O O . THR B 1 155 ? -23.812 -14.695 7.52 1 94 155 THR B O 1
ATOM 2715 N N . ASP B 1 156 ? -24.609 -12.992 6.371 1 94.56 156 ASP B N 1
ATOM 2716 C CA . ASP B 1 156 ? -25.594 -13.82 5.699 1 94.56 156 ASP B CA 1
ATOM 2717 C C . ASP B 1 156 ? -25.109 -14.266 4.324 1 94.56 156 ASP B C 1
ATOM 2719 O O . ASP B 1 156 ? -25.844 -14.891 3.561 1 94.56 156 ASP B O 1
ATOM 2723 N N . GLN B 1 157 ? -23.875 -13.844 3.92 1 93.06 157 GLN B N 1
ATOM 2724 C CA . GLN B 1 157 ? -23.156 -14.297 2.74 1 93.06 157 GLN B CA 1
ATOM 2725 C C . GLN B 1 157 ? -23.922 -13.984 1.462 1 93.06 157 GLN B C 1
ATOM 2727 O O . GLN B 1 157 ? -23.953 -14.797 0.539 1 93.06 157 GLN B O 1
ATOM 2732 N N . ASP B 1 158 ? -24.609 -12.828 1.456 1 94.69 158 ASP B N 1
ATOM 2733 C CA . ASP B 1 158 ? -25.344 -12.43 0.252 1 94.69 158 ASP B CA 1
ATOM 2734 C C . ASP B 1 158 ? -24.547 -11.406 -0.551 1 94.69 158 ASP B C 1
ATOM 2736 O O . ASP B 1 158 ? -25.031 -10.867 -1.543 1 94.69 158 ASP B O 1
ATOM 2740 N N . GLY B 1 159 ? -23.359 -11.055 -0.132 1 95.94 159 GLY B N 1
ATOM 2741 C CA . GLY B 1 159 ? -22.484 -10.164 -0.879 1 95.94 159 GLY B CA 1
ATOM 2742 C C . GLY B 1 159 ? -22.812 -8.695 -0.656 1 95.94 159 GLY B C 1
ATOM 2743 O O . GLY B 1 159 ? -22.406 -7.84 -1.449 1 95.94 159 GLY B O 1
ATOM 2744 N N . ILE B 1 160 ? -23.609 -8.422 0.365 1 97.06 160 ILE B N 1
ATOM 2745 C CA . ILE B 1 160 ? -24 -7.059 0.701 1 97.06 160 ILE B CA 1
ATOM 2746 C C . ILE B 1 160 ? -23.719 -6.797 2.18 1 97.06 160 ILE B C 1
ATOM 2748 O O . ILE B 1 160 ? -24.062 -7.613 3.037 1 97.06 160 ILE B O 1
ATOM 2752 N N . ILE B 1 161 ? -23.062 -5.676 2.477 1 97.25 161 ILE B N 1
ATOM 2753 C CA . ILE B 1 161 ? -22.812 -5.359 3.879 1 97.25 161 ILE B CA 1
ATOM 2754 C C . ILE B 1 161 ? -23.281 -3.936 4.176 1 97.25 161 ILE B C 1
ATOM 2756 O O . ILE B 1 161 ? -23.359 -3.1 3.273 1 97.25 161 ILE B O 1
ATOM 2760 N N . THR B 1 162 ? -23.656 -3.73 5.359 1 96.81 162 THR B N 1
ATOM 2761 C CA . THR B 1 162 ? -23.906 -2.406 5.914 1 96.81 162 THR B CA 1
ATOM 2762 C C . THR B 1 162 ? -22.875 -2.061 6.984 1 96.81 162 THR B C 1
ATOM 2764 O O . THR B 1 162 ? -22.766 -2.75 8 1 96.81 162 THR B O 1
ATOM 2767 N N . ILE B 1 163 ? -22.156 -1.022 6.684 1 96.62 163 ILE B N 1
ATOM 2768 C CA . ILE B 1 163 ? -21.062 -0.733 7.609 1 96.62 163 ILE B CA 1
ATOM 2769 C C . ILE B 1 163 ? -21.016 0.765 7.898 1 96.62 163 ILE B C 1
ATOM 2771 O O . ILE B 1 163 ? -21.422 1.579 7.066 1 96.62 163 ILE B O 1
ATOM 2775 N N . HIS B 1 164 ? -20.484 1.012 9.109 1 97.25 164 HIS B N 1
ATOM 2776 C CA . HIS B 1 164 ? -20.219 2.389 9.516 1 97.25 164 HIS B CA 1
ATOM 2777 C C . HIS B 1 164 ? -18.875 2.865 9 1 97.25 164 HIS B C 1
ATOM 2779 O O . HIS B 1 164 ? -18.016 2.053 8.648 1 97.25 164 HIS B O 1
ATOM 2785 N N . TYR B 1 165 ? -18.766 4.164 8.992 1 97 165 TYR B N 1
ATOM 2786 C CA . TYR B 1 165 ? -17.562 4.836 8.492 1 97 165 TYR B CA 1
ATOM 2787 C C . TYR B 1 165 ? -16.312 4.258 9.133 1 97 165 TYR B C 1
ATOM 2789 O O . TYR B 1 165 ? -15.391 3.826 8.43 1 97 165 TYR B O 1
ATOM 2797 N N . GLU B 1 166 ? -16.234 4.133 10.398 1 96.5 166 GLU B N 1
ATOM 2798 C CA . GLU B 1 166 ? -15.031 3.678 11.078 1 96.5 166 GLU B CA 1
ATOM 2799 C C . GLU B 1 166 ? -14.789 2.189 10.844 1 96.5 166 GLU B C 1
ATOM 2801 O O . GLU B 1 166 ? -13.641 1.733 10.852 1 96.5 166 GLU B O 1
ATOM 2806 N N . GLN B 1 167 ? -15.875 1.475 10.688 1 95.69 167 GLN B N 1
ATOM 2807 C CA . GLN B 1 167 ? -15.719 0.067 10.336 1 95.69 167 GLN B CA 1
ATOM 2808 C C . GLN B 1 167 ? -15.047 -0.087 8.977 1 95.69 167 GLN B C 1
ATOM 2810 O O . GLN B 1 167 ? -14.133 -0.901 8.82 1 95.69 167 GLN B O 1
ATOM 2815 N N . PHE B 1 168 ? -15.539 0.768 8.086 1 96.56 168 PHE B N 1
ATOM 2816 C CA . PHE B 1 168 ? -14.938 0.771 6.758 1 96.56 168 PHE B CA 1
ATOM 2817 C C . PHE B 1 168 ? -13.445 1.075 6.844 1 96.56 168 PHE B C 1
ATOM 2819 O O . PHE B 1 168 ? -12.625 0.334 6.301 1 96.56 168 PHE B O 1
ATOM 2826 N N . LEU B 1 169 ? -13.07 2.088 7.543 1 96.25 169 LEU B N 1
ATOM 2827 C CA . LEU B 1 169 ? -11.672 2.479 7.695 1 96.25 169 LEU B CA 1
ATOM 2828 C C . LEU B 1 169 ? -10.875 1.371 8.367 1 96.25 169 LEU B C 1
ATOM 2830 O O . LEU B 1 169 ? -9.75 1.068 7.953 1 96.25 169 LEU B O 1
ATOM 2834 N N . SER B 1 170 ? -11.43 0.779 9.359 1 95.19 170 SER B N 1
ATOM 2835 C CA . SER B 1 170 ? -10.758 -0.291 10.094 1 95.19 170 SER B CA 1
ATOM 2836 C C . SER B 1 170 ? -10.484 -1.489 9.188 1 95.19 170 SER B C 1
ATOM 2838 O O . SER B 1 170 ? -9.414 -2.102 9.266 1 95.19 170 SER B O 1
ATOM 2840 N N . MET B 1 171 ? -11.453 -1.82 8.305 1 93.31 171 MET B N 1
ATOM 2841 C CA . MET B 1 171 ? -11.281 -2.926 7.363 1 93.31 171 MET B CA 1
ATOM 2842 C C . MET B 1 171 ? -10.086 -2.691 6.453 1 93.31 171 MET B C 1
ATOM 2844 O O . MET B 1 171 ? -9.336 -3.623 6.152 1 93.31 171 MET B O 1
ATOM 2848 N N . VAL B 1 172 ? -9.898 -1.454 6.078 1 92.56 172 VAL B N 1
ATOM 2849 C CA . VAL B 1 172 ? -8.852 -1.133 5.117 1 92.56 172 VAL B CA 1
ATOM 2850 C C . VAL B 1 172 ? -7.516 -0.974 5.844 1 92.56 172 VAL B C 1
ATOM 2852 O O . VAL B 1 172 ? -6.5 -1.52 5.414 1 92.56 172 VAL B O 1
ATOM 2855 N N . PHE B 1 173 ? -7.477 -0.34 6.98 1 92 173 PHE B N 1
ATOM 2856 C CA . PHE B 1 173 ? -6.234 -0.06 7.695 1 92 173 PHE B CA 1
ATOM 2857 C C . PHE B 1 173 ? -5.711 -1.314 8.383 1 92 173 PHE B C 1
ATOM 2859 O O . PHE B 1 173 ? -4.535 -1.383 8.75 1 92 173 PHE B O 1
ATOM 2866 N N . SER B 1 174 ? -6.566 -2.225 8.586 1 86.12 174 SER B N 1
ATOM 2867 C CA . SER B 1 174 ? -6.117 -3.471 9.195 1 86.12 174 SER B CA 1
ATOM 2868 C C . SER B 1 174 ? -5.367 -4.34 8.195 1 86.12 174 SER B C 1
ATOM 2870 O O . SER B 1 174 ? -4.734 -5.328 8.57 1 86.12 174 SER B O 1
ATOM 2872 N N . LEU B 1 175 ? -5.496 -3.943 6.949 1 77.44 175 LEU B N 1
ATOM 2873 C CA . LEU B 1 175 ? -4.746 -4.664 5.922 1 77.44 175 LEU B CA 1
ATOM 2874 C C . LEU B 1 175 ? -3.246 -4.523 6.145 1 77.44 175 LEU B C 1
ATOM 2876 O O . LEU B 1 175 ? -2.734 -3.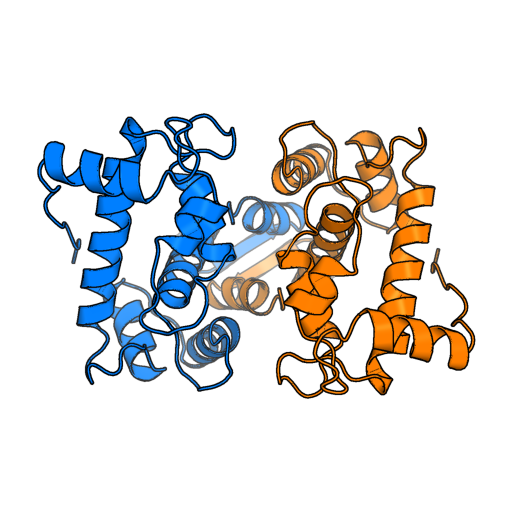41 6.281 1 77.44 175 LEU B O 1
ATOM 2880 N N . LYS B 1 176 ? -2.674 -5.586 6.648 1 63.91 176 LYS B N 1
ATOM 2881 C CA . LYS B 1 176 ? -1.228 -5.57 6.848 1 63.91 176 LYS B CA 1
ATOM 2882 C C . LYS B 1 176 ? -0.49 -5.473 5.516 1 63.91 176 LYS B C 1
ATOM 2884 O O . LYS B 1 176 ? -0.559 -6.387 4.691 1 63.91 176 LYS B O 1
ATOM 2889 N N . ILE B 1 177 ? -0.522 -4.305 4.949 1 56.62 177 ILE B N 1
ATOM 2890 C CA . ILE B 1 177 ? 0.308 -4.254 3.752 1 56.62 177 ILE B CA 1
ATOM 2891 C C . ILE B 1 177 ? 1.666 -3.645 4.09 1 56.62 177 ILE B C 1
ATOM 2893 O O . ILE B 1 177 ? 1.77 -2.799 4.98 1 56.62 177 ILE B O 1
#

Organism: Dendroctonus ponderosae (NCBI:txid77166)

pLDDT: mean 92.38, std 8.29, range [41.03, 98.56]

Foldseek 3Di:
DQLFDDQDDLVVLVVLQCVLVVVNPQWHALVSVQVSDDLPDPDTFDSVLSQVLCVVQVPVPPRTHHSVSSRVSVRVLNSLVVLQCVLPPVPPSWHALVSLVVSCVVVPDDDDSVVSVVLQVVLVPPP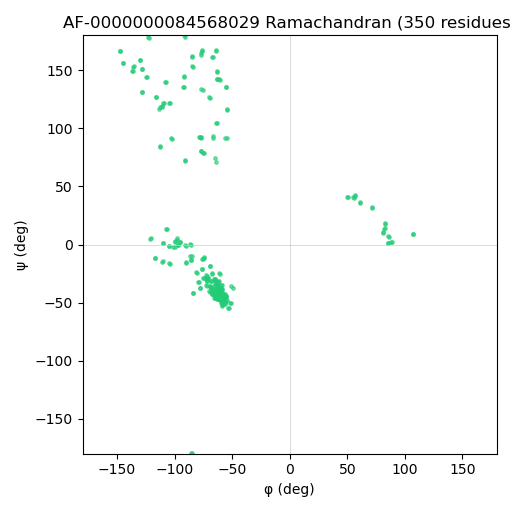PRTHTSSSSVVSVLQVVLLVVLQVVQVVVPPSDGDDDPVSVVCSNVVPSD/DQLFDDQDDLVVLVVLQCVLPVVPPQWHALVSVQVSDDLPDPDTFDSVLSQVLCVVQVPVPPRTHHSVSSRVSVRVLVSLVVLQCVLVPVPPSWHALVSLVVSCVVVPDDDDSVVSVVLQVVLVPPPPRTHTSSSSVVSVLQVVLLVVLQVVQVVVPPSDGDDDPVSVVCSNVVPSD

Secondary structure (DSSP, 8-state):
----PPPPPHHHHHHHHHHH-TT-SSEE-HHHHHHH---SSSSPP-HHHHHHHHHHH-TTSSS-EEHHHHHHHHHHHHHHHHHHHHH-TT-SSSEEHHHHHHHHHHTT----HHHHHHHHHHH-TTSSSEE-HHHHHHHHHHHHHHHHHHHHH-TT-SSEEEEEHHHHHHHHHTS--/----PPPPPHHHHHHHHHHH-TT-SSEE-HHHHHHH---SSSSPPPHHHHHHHHHHH-TTSSS-EEHHHHHHHHHHHHHHHHHHHHH-TT-SSSEEHHHHHHHHHHTT----HHHHHHHHHHH-TTSSSEE-HHHHHHHHHHHHHHHHHHHHH-TT-SSEEEEEHHHHHHHHHTS--

Solvent-accessible surface area (backbone atoms only — not comparable to full-atom values): 19889 Å² total; per-residue (Å²): 128,82,60,76,55,76,77,72,56,68,69,57,51,50,55,52,48,53,67,39,21,76,82,68,73,72,42,34,38,64,68,37,47,35,72,66,45,76,33,84,56,95,56,79,41,48,62,65,40,45,48,35,51,45,65,72,47,20,83,77,72,74,66,38,31,40,67,84,40,39,57,58,52,52,36,52,52,49,15,50,50,54,50,51,54,71,38,21,81,82,68,73,63,41,31,39,63,69,36,45,50,52,47,42,42,71,74,68,45,89,75,53,70,67,58,49,52,48,48,48,58,65,41,15,84,79,72,74,66,36,25,39,50,46,38,45,52,41,52,52,51,52,50,50,52,52,49,53,48,49,47,73,62,21,81,84,69,77,51,53,34,74,44,39,55,66,54,52,50,47,56,58,60,63,50,83,101,128,83,59,74,55,79,76,72,56,67,68,58,51,50,53,52,48,53,67,40,20,77,81,68,74,70,42,34,37,64,68,37,48,36,72,66,46,75,34,83,56,95,57,81,39,48,62,65,39,45,47,33,51,45,64,73,47,20,84,76,73,74,67,39,31,40,65,84,38,40,58,58,51,51,33,52,52,49,17,50,50,54,51,50,56,72,39,20,81,81,68,74,64,39,31,39,62,68,35,44,51,51,45,44,41,70,73,69,46,89,73,55,69,68,57,50,51,48,51,47,58,65,41,15,86,80,71,75,66,35,26,38,51,46,38,45,53,41,53,53,51,52,51,51,53,53,48,53,49,49,47,73,62,21,80,83,69,77,52,52,33,74,44,41,56,66,56,52,49,47,53,58,59,62,51,82,100

Radius of gyration: 21.37 Å; Cα contacts (8 Å, |Δi|>4): 431; chains: 2; bounding box: 54×61×44 Å

Nearest PDB structures (foldseek):
  5gqq-assembly1_C  TM=9.682E-01  e=2.256E-18  Homo sapiens
  2zn9-assembly1_B  TM=9.657E-01  e=3.497E-18  Homo sapiens
  1hqv-assembly1_A  TM=9.635E-01  e=5.131E-18  Mus musculus
  3aak-assembly1_A-2  TM=9.634E-01  e=6.748E-18  Homo sapiens
  5jjg-assembly1_A-2  TM=9.565E-01  e=7.954E-18  Mus musculus

Sequence (354 aa):
MTFNSPMPNPDFLRGVFRKIDRDNSGSINADELQHALSNGTWQPFNPETVRLMMGMFDRSNRGQISFEDFGALWKYVSDWQACFHSFDLDNSGNIDRQEFKLALHNFGYRISDTLINLMVKKFDRYGNGTILFDDFIQACVVLHTLTSAFRMYDTDQDGIITIHYEQFLSMVFSLKIMTFNSPMPNPDFLRGVFRKIDRDNSGSINADELQHALSNGTWQPFNPETVRLMMGMFDRSNRGQISFEDFGALWKYVSDWQACFHSFDLDNSGNIDRQEFKLALHNFGYRISDTLINLMVKKFDRYGNGTILFDDFIQACVVLHTLTSAFRMYDTDQDGIITIHYEQFLSMVFSLKI

InterPro domains:
  IPR002048 EF-hand domain [PF13202] (149-162)
  IPR002048 EF-hand domain [PF13499] (13-70)
  IPR002048 EF-hand domain [PF13499] (79-140)
  IPR002048 EF-hand domain [PS50222] (8-43)
  IPR002048 EF-hand domain [PS50222] (75-110)
  IPR002048 EF-hand domain [PS50222] (111-146)
  IPR002048 EF-hand domain [SM00054] (12-40)
  IPR002048 EF-hand domain [SM00054] (49-77)
  IPR002048 EF-hand domain [SM00054] (79-107)
  IPR002048 EF-hand domain [SM00054] (115-143)
  IPR002048 EF-hand domain [SM00054] (145-175)
  IPR011992 EF-hand domain pair [SSF47473] (9-172)
  IPR018247 EF-Hand 1, calcium-binding site [PS00018] (21-33)
  IPR018247 EF-Hand 1, calcium-binding site [PS00018] (88-100)
  IPR051426 Peflin/Sorcin Calcium-Binding [PTHR46212] (11-176)